Protein AF-A0A6P0TER6-F1 (afdb_monomer_lite)

Foldseek 3Di:
DDWAPADPQKTKDKDKQDDDPQFDDFPDKDKDKDAADPPAPQLADAKIKMKMWMWGRDPPAIATKIWMKIWGADPPNMEMEMEGFHDFDFDPPPPHPDDPPWTKTRGDHPQQVVLLVVLLVVLCVVVHVNGHTYIYTRGIMGTPRRYDNLVSNLRSSLNNVLVVCVSNVNDPVVNSVVSNCSVRVDDRDD

Radius of gyration: 15.74 Å; chains: 1; bounding box: 35×29×46 Å

Sequence (190 aa):
MIQLKLNQTRKGRVWLDETPPATFTGKETHELEFTIKKTANATCSKPHSASIELLILVGSQPMYGFLGATFYPDETQKFIIQVLVGDSEVSNIKEFIATPPEILQVGLSQEYVSIILKRAAETYAEISPALSGKLVFNCAAHGVFSSNPVIFGFLSQTVIHTINLLCKEVASTEITKFIESAINSKPLTN

Secondary structure (DSSP, 8-state):
-EE----TTEEEEEEESSPPTTB---SEEEEEEEEPPTT------S-EEEEEEEEEEETTEEEEEEEEEEEEE-SSSEEEEEEEE---EEP--TTS-PPTTPPEEES--GGGHHHHHHHHHHHHHHT-S---EEEEEEEEEEETTT--HHHHHHHHHHHHHHHHHHHTT--HHHHHHHHHHHHHHS----

Structure (mmCIF, N/CA/C/O backbone):
data_AF-A0A6P0TER6-F1
#
_entry.id   AF-A0A6P0TER6-F1
#
loop_
_atom_site.group_PDB
_atom_site.id
_atom_site.type_symbol
_atom_site.label_atom_id
_atom_site.label_alt_id
_atom_site.label_comp_id
_atom_site.label_asym_id
_atom_site.label_entity_id
_atom_site.label_seq_id
_atom_site.pdbx_PDB_ins_code
_atom_site.Cartn_x
_atom_site.Cartn_y
_atom_site.Cartn_z
_atom_site.occupancy
_atom_site.B_iso_or_equiv
_atom_site.auth_seq_id
_atom_site.auth_comp_id
_atom_site.auth_asym_id
_atom_site.auth_atom_id
_atom_site.pdbx_PDB_model_num
ATOM 1 N N . MET A 1 1 ? -8.026 -11.775 -5.856 1.00 89.50 1 MET A N 1
ATOM 2 C CA . MET A 1 1 ? -7.283 -10.810 -6.695 1.00 89.50 1 MET A CA 1
ATOM 3 C C . MET A 1 1 ? -8.226 -10.251 -7.740 1.00 89.50 1 MET A C 1
ATOM 5 O O . MET A 1 1 ? -8.916 -11.024 -8.399 1.00 89.50 1 MET A O 1
ATOM 9 N N . ILE A 1 2 ? -8.266 -8.928 -7.889 1.00 92.69 2 ILE A N 1
ATOM 10 C CA . ILE A 1 2 ? -9.145 -8.222 -8.827 1.00 92.69 2 ILE A CA 1
ATOM 11 C C . ILE A 1 2 ? -8.278 -7.503 -9.863 1.00 92.69 2 ILE A C 1
ATOM 13 O O . ILE A 1 2 ? -7.374 -6.748 -9.507 1.00 92.69 2 ILE A O 1
ATOM 17 N N . GLN A 1 3 ? -8.561 -7.719 -11.148 1.00 93.12 3 GLN A N 1
ATOM 18 C CA . GLN A 1 3 ? -7.958 -6.944 -12.235 1.00 93.12 3 GLN A CA 1
ATOM 19 C C . GLN A 1 3 ? -8.713 -5.627 -12.420 1.00 93.12 3 GLN A C 1
ATOM 21 O O . GLN A 1 3 ? -9.939 -5.624 -12.530 1.00 93.12 3 GLN A O 1
ATOM 26 N N . LEU A 1 4 ? -7.976 -4.519 -12.476 1.00 92.88 4 LEU A N 1
ATOM 27 C CA . LEU A 1 4 ? -8.544 -3.181 -12.620 1.00 92.88 4 LEU A CA 1
ATOM 28 C C . LEU A 1 4 ? -8.852 -2.868 -14.090 1.00 92.88 4 LEU A C 1
ATOM 30 O O . LEU A 1 4 ? -8.033 -3.122 -14.978 1.00 92.88 4 LEU A O 1
ATOM 34 N N . LYS A 1 5 ? -10.009 -2.256 -14.350 1.00 90.94 5 LYS A N 1
ATOM 35 C CA . LYS A 1 5 ? -10.405 -1.748 -15.670 1.00 90.94 5 LYS A CA 1
ATOM 36 C C . LYS A 1 5 ? -9.819 -0.354 -15.882 1.00 90.94 5 LYS A C 1
ATOM 38 O O . LYS A 1 5 ? -10.455 0.667 -15.628 1.00 90.94 5 LYS A O 1
ATOM 43 N N . LEU A 1 6 ? -8.570 -0.318 -16.330 1.00 89.25 6 LEU A N 1
ATOM 44 C CA . LEU A 1 6 ? -7.831 0.917 -16.595 1.00 89.25 6 LEU A CA 1
ATOM 45 C C . LEU A 1 6 ? -7.807 1.252 -18.095 1.00 89.25 6 LEU A C 1
ATOM 47 O O . LEU A 1 6 ? -8.281 0.485 -18.934 1.00 89.25 6 LEU A O 1
ATOM 51 N N . ASN A 1 7 ? -7.264 2.422 -18.439 1.00 85.69 7 ASN A N 1
ATOM 52 C CA . ASN A 1 7 ? -7.026 2.790 -19.836 1.00 85.69 7 ASN A CA 1
ATOM 53 C C . ASN A 1 7 ? -5.922 1.928 -20.492 1.00 85.69 7 ASN A C 1
ATOM 55 O O . ASN A 1 7 ? -5.214 1.175 -19.830 1.00 85.69 7 ASN A O 1
ATOM 59 N N . GLN A 1 8 ? -5.755 2.046 -21.812 1.00 83.19 8 GLN A N 1
ATOM 60 C CA . GLN A 1 8 ? -4.866 1.170 -22.595 1.00 83.19 8 GLN A CA 1
ATOM 61 C C . GLN A 1 8 ? -3.385 1.226 -22.187 1.00 83.19 8 GLN A C 1
ATOM 63 O O . GLN A 1 8 ? -2.641 0.284 -22.450 1.00 83.19 8 GLN A O 1
ATOM 68 N N . THR A 1 9 ? -2.949 2.313 -21.551 1.00 87.38 9 THR A N 1
ATOM 69 C CA . THR A 1 9 ? -1.558 2.500 -21.127 1.00 87.38 9 THR A CA 1
ATOM 70 C C . THR A 1 9 ? -1.317 2.051 -19.694 1.00 87.38 9 THR A C 1
ATOM 72 O O . THR A 1 9 ? -0.205 2.195 -19.196 1.00 87.38 9 THR A O 1
ATOM 75 N N . ARG A 1 10 ? -2.323 1.520 -18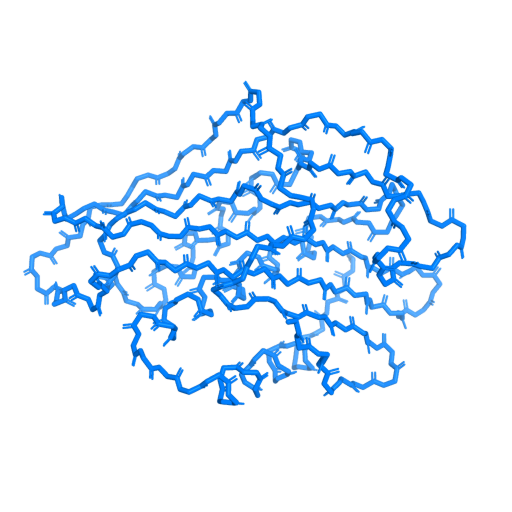.993 1.00 91.00 10 ARG A N 1
ATOM 76 C CA . ARG A 1 10 ? -2.208 1.174 -17.578 1.00 91.00 10 ARG A CA 1
ATOM 77 C C . ARG A 1 10 ? -2.756 -0.217 -17.317 1.00 91.00 10 ARG A C 1
ATOM 79 O O . ARG A 1 10 ? -3.776 -0.625 -17.860 1.00 91.00 10 ARG A O 1
ATOM 86 N N . LYS A 1 11 ? -2.079 -0.950 -16.445 1.00 92.94 11 LYS A N 1
ATOM 87 C CA . LYS A 1 11 ? -2.528 -2.244 -15.936 1.00 92.94 11 LYS A CA 1
ATOM 88 C C . LYS A 1 11 ? -2.384 -2.227 -14.431 1.00 92.94 11 LYS A C 1
ATOM 90 O O . LYS A 1 11 ? -1.393 -1.718 -13.919 1.00 92.94 11 LYS A O 1
ATOM 95 N N . GLY A 1 12 ? -3.350 -2.797 -13.730 1.00 94.12 12 GLY A N 1
ATOM 96 C CA . GLY A 1 12 ? -3.246 -2.904 -12.290 1.00 94.12 12 GLY A CA 1
ATOM 97 C C . GLY A 1 12 ? -4.072 -4.039 -11.729 1.00 94.12 12 GLY A C 1
ATOM 98 O O . GLY A 1 12 ? -5.029 -4.511 -12.351 1.00 94.12 12 GLY A O 1
ATOM 99 N N . ARG A 1 13 ? -3.656 -4.486 -10.554 1.00 95.00 13 ARG A N 1
ATOM 100 C CA . ARG A 1 13 ? -4.320 -5.523 -9.773 1.00 95.00 13 ARG A CA 1
ATOM 101 C C . ARG A 1 13 ? -4.414 -5.069 -8.334 1.00 95.00 13 ARG A C 1
ATOM 103 O O . ARG A 1 13 ? -3.565 -4.320 -7.857 1.00 95.00 13 ARG A O 1
ATOM 110 N N . VAL A 1 14 ? -5.451 -5.537 -7.661 1.00 95.38 14 VAL A N 1
ATOM 111 C CA . VAL A 1 14 ? -5.658 -5.284 -6.241 1.00 95.38 14 VAL A CA 1
ATOM 112 C C . VAL A 1 14 ? -5.998 -6.581 -5.518 1.00 95.38 14 VAL A C 1
ATOM 114 O O . VAL A 1 14 ? -6.703 -7.449 -6.044 1.00 95.38 14 VAL A O 1
ATOM 117 N N . TRP A 1 15 ? -5.496 -6.696 -4.296 1.00 96.25 15 TRP A N 1
ATOM 118 C CA . TRP A 1 15 ? -5.861 -7.725 -3.331 1.00 96.25 15 TRP A CA 1
ATOM 119 C C . TRP A 1 15 ? -6.454 -7.012 -2.117 1.00 96.25 15 TRP A C 1
ATOM 121 O O . TRP A 1 15 ? -5.819 -6.104 -1.582 1.00 96.25 15 TRP A O 1
ATOM 131 N N . LEU A 1 16 ? -7.676 -7.382 -1.734 1.00 96.31 16 LEU A N 1
ATOM 132 C CA . LEU A 1 16 ? -8.421 -6.808 -0.610 1.00 96.31 16 LEU A CA 1
ATOM 133 C C . LEU A 1 16 ? -8.685 -7.931 0.391 1.00 96.31 16 LEU A C 1
ATOM 135 O O . LEU A 1 16 ? -9.345 -8.898 0.028 1.00 96.31 16 LEU A O 1
ATOM 139 N N . ASP A 1 17 ? -8.161 -7.816 1.608 1.00 95.25 17 ASP A N 1
ATOM 140 C CA . ASP A 1 17 ? -8.231 -8.855 2.648 1.00 95.25 17 ASP A CA 1
ATOM 141 C C . ASP A 1 17 ? -7.776 -10.249 2.174 1.00 95.25 17 ASP A C 1
ATOM 143 O O . ASP A 1 17 ? -8.236 -11.285 2.649 1.00 95.25 17 ASP A O 1
ATOM 147 N N . GLU A 1 18 ? -6.833 -10.269 1.235 1.00 90.94 18 GLU A N 1
ATOM 148 C CA . GLU A 1 18 ? -6.223 -11.467 0.671 1.00 90.94 18 GLU A CA 1
ATOM 149 C C . GLU A 1 18 ? -4.706 -11.393 0.837 1.00 90.94 18 GLU A C 1
ATOM 151 O O . GLU A 1 18 ? -4.123 -10.308 0.812 1.00 90.94 18 GLU A O 1
ATOM 156 N N . THR A 1 19 ? -4.046 -12.549 0.943 1.00 81.56 19 THR A N 1
ATOM 157 C CA . THR A 1 19 ? -2.583 -12.608 0.988 1.00 81.56 19 THR A CA 1
ATOM 158 C C . THR A 1 19 ? -1.999 -12.202 -0.368 1.00 81.56 19 THR A C 1
ATOM 160 O O . THR A 1 19 ? -2.247 -12.884 -1.366 1.00 81.56 19 THR A O 1
ATOM 163 N N . PRO A 1 20 ? -1.222 -11.110 -0.429 1.00 79.44 20 PRO A N 1
ATOM 164 C CA . PRO A 1 20 ? -0.607 -10.688 -1.673 1.00 79.44 20 PRO A CA 1
ATOM 165 C C . PRO A 1 20 ? 0.609 -11.549 -2.042 1.00 79.44 20 PRO A C 1
ATOM 167 O O . PRO A 1 20 ? 1.269 -12.089 -1.147 1.00 79.44 20 PRO A O 1
ATOM 170 N N . PRO A 1 21 ? 0.980 -11.630 -3.336 1.00 75.12 21 PRO A N 1
ATOM 171 C CA . PRO A 1 21 ? 2.321 -12.084 -3.695 1.00 75.12 21 PRO A CA 1
ATOM 172 C C . PRO A 1 21 ? 3.351 -11.137 -3.054 1.00 75.12 21 PRO A C 1
ATOM 174 O O . PRO A 1 21 ? 3.051 -9.972 -2.838 1.00 75.12 21 PRO A O 1
ATOM 177 N N . ALA A 1 22 ? 4.559 -11.604 -2.728 1.00 83.88 22 ALA A N 1
ATOM 178 C CA . ALA A 1 22 ? 5.658 -10.754 -2.233 1.00 83.88 22 ALA A CA 1
ATOM 179 C C . ALA A 1 22 ? 5.454 -10.038 -0.881 1.00 83.88 22 ALA A C 1
ATOM 181 O O . ALA A 1 22 ? 5.854 -8.886 -0.683 1.00 83.88 22 ALA A O 1
ATOM 182 N N . THR A 1 23 ? 4.889 -10.744 0.096 1.00 85.00 23 THR A N 1
ATOM 183 C CA . THR A 1 23 ? 5.143 -10.436 1.510 1.00 85.00 23 THR A CA 1
ATOM 184 C C . THR A 1 23 ? 6.603 -10.719 1.853 1.00 85.00 23 THR A C 1
ATOM 186 O O . THR A 1 23 ? 7.141 -11.742 1.426 1.00 85.00 23 THR A O 1
ATOM 189 N N . PHE A 1 24 ? 7.229 -9.866 2.657 1.00 85.31 24 PHE A N 1
ATOM 190 C CA . PHE A 1 24 ? 8.620 -10.044 3.072 1.00 85.31 24 PHE A CA 1
ATOM 191 C C . PHE A 1 24 ? 8.795 -9.763 4.565 1.00 85.31 24 PHE A C 1
ATOM 193 O O . PHE A 1 24 ? 7.992 -9.067 5.189 1.00 85.31 24 PHE A O 1
ATOM 200 N N . THR A 1 25 ? 9.874 -10.293 5.135 1.00 85.00 25 THR A N 1
ATOM 201 C CA . THR A 1 25 ? 10.293 -9.958 6.498 1.00 85.00 25 THR A CA 1
ATOM 202 C C . THR A 1 25 ? 11.204 -8.738 6.442 1.00 85.00 25 THR A C 1
ATOM 204 O O . THR A 1 25 ? 12.233 -8.758 5.768 1.00 85.00 25 THR A O 1
ATOM 207 N N . GLY A 1 26 ? 10.824 -7.667 7.138 1.00 82.56 26 GLY A N 1
ATOM 208 C CA . GLY A 1 26 ? 11.655 -6.472 7.248 1.00 82.56 26 GLY A CA 1
ATOM 209 C C . GLY A 1 26 ? 12.939 -6.751 8.028 1.00 82.56 26 GLY A C 1
ATOM 210 O O . GLY A 1 26 ? 12.903 -7.382 9.083 1.00 82.56 26 GLY A O 1
ATOM 211 N N . LYS A 1 27 ? 14.067 -6.256 7.523 1.00 87.75 27 LYS A N 1
ATOM 212 C CA . LYS A 1 27 ? 15.331 -6.161 8.267 1.00 87.75 27 LYS A CA 1
ATOM 213 C C . LYS A 1 27 ? 15.437 -4.861 9.046 1.00 87.75 27 LYS A C 1
ATOM 215 O O . LYS A 1 27 ? 16.049 -4.819 10.108 1.00 87.75 27 LYS A O 1
ATOM 220 N N . GLU A 1 28 ? 14.839 -3.813 8.499 1.00 90.06 28 GLU A N 1
ATOM 221 C CA . GLU A 1 28 ? 14.770 -2.492 9.097 1.00 90.06 28 GLU A CA 1
ATOM 222 C C . GLU A 1 28 ? 13.316 -2.020 9.100 1.00 90.06 28 GLU A C 1
ATOM 224 O O . GLU A 1 28 ? 12.471 -2.491 8.331 1.00 90.06 28 GLU A O 1
ATOM 229 N N . THR A 1 29 ? 12.996 -1.145 10.043 1.00 92.81 29 THR A N 1
ATOM 230 C CA . THR A 1 29 ? 11.642 -0.676 10.304 1.00 92.81 29 THR A CA 1
ATOM 231 C C . THR A 1 29 ? 11.684 0.817 10.566 1.00 92.81 29 THR A C 1
ATOM 233 O O . THR A 1 29 ? 12.403 1.271 11.453 1.00 92.81 29 THR A O 1
ATOM 236 N N . HIS A 1 30 ? 10.889 1.565 9.805 1.00 94.75 30 HIS A N 1
ATOM 237 C CA . HIS A 1 30 ? 10.716 3.005 9.975 1.00 94.75 30 HIS A CA 1
ATOM 238 C C . HIS A 1 30 ? 9.291 3.305 10.408 1.00 94.75 30 HIS A C 1
ATOM 240 O O . HIS A 1 30 ? 8.349 2.755 9.837 1.00 94.75 30 HIS A O 1
ATOM 246 N N . GLU A 1 31 ? 9.125 4.182 11.396 1.00 93.88 31 GLU A N 1
ATOM 247 C CA . GLU A 1 31 ? 7.821 4.447 12.004 1.00 93.88 31 GLU A CA 1
ATOM 248 C C . GLU A 1 31 ? 7.514 5.939 12.130 1.00 93.88 31 GLU A C 1
ATOM 250 O O . GLU A 1 31 ? 8.393 6.759 12.398 1.00 93.88 31 GLU A O 1
ATOM 255 N N . LEU A 1 32 ? 6.234 6.275 11.971 1.00 91.62 32 LEU A N 1
ATOM 256 C CA . LEU A 1 32 ? 5.650 7.553 12.366 1.00 91.62 32 LEU A CA 1
ATOM 257 C C . LEU A 1 32 ? 4.437 7.295 13.257 1.00 91.62 32 LEU A C 1
ATOM 259 O O . LEU A 1 32 ? 3.558 6.514 12.897 1.00 91.62 32 LEU A O 1
ATOM 263 N N . GLU A 1 33 ? 4.373 7.983 14.393 1.00 90.75 33 GLU A N 1
ATOM 264 C CA . GLU A 1 33 ? 3.259 7.898 15.339 1.00 90.75 33 GLU A CA 1
ATOM 265 C C . GLU A 1 33 ? 2.447 9.200 15.336 1.00 90.75 33 GLU A C 1
ATOM 267 O O . GLU A 1 33 ? 2.997 10.302 15.370 1.00 90.75 33 GLU A O 1
ATOM 272 N N . PHE A 1 34 ? 1.122 9.063 15.352 1.00 85.88 34 PHE A N 1
ATOM 273 C CA . PHE A 1 34 ? 0.166 10.156 15.472 1.00 85.88 34 PHE A CA 1
ATOM 274 C C . PHE A 1 34 ? -0.746 9.914 16.673 1.00 85.88 34 PHE A C 1
ATOM 276 O O . PHE A 1 34 ? -1.308 8.831 16.831 1.00 85.88 34 PHE A O 1
ATOM 283 N N . THR A 1 35 ? -0.952 10.939 17.500 1.00 84.75 35 THR A N 1
ATOM 284 C CA . THR A 1 35 ? -1.935 10.895 18.591 1.00 84.75 35 THR A CA 1
ATOM 285 C C . THR A 1 35 ? -3.305 11.347 18.093 1.00 84.75 35 THR A C 1
ATOM 287 O O . THR A 1 35 ? -3.441 12.423 17.505 1.00 84.75 35 THR A O 1
ATOM 290 N N . ILE A 1 36 ? -4.336 10.549 18.361 1.00 80.81 36 ILE A N 1
ATOM 291 C CA . ILE A 1 36 ? -5.715 10.822 17.956 1.00 80.81 36 ILE A CA 1
ATOM 292 C C . ILE A 1 36 ? -6.425 11.575 19.080 1.00 80.81 36 ILE A C 1
ATOM 294 O O . ILE A 1 36 ? -6.359 11.196 20.249 1.00 80.81 36 ILE A O 1
ATOM 298 N N . LYS A 1 37 ? -7.136 12.656 18.745 1.00 68.75 37 LYS A N 1
ATOM 299 C CA . LYS A 1 37 ? -8.010 13.329 19.715 1.00 68.75 37 LYS A CA 1
ATOM 300 C C . LYS A 1 37 ? -9.277 12.490 19.906 1.00 68.75 37 LYS A C 1
ATOM 302 O O . LYS A 1 37 ? -9.905 12.103 18.927 1.00 68.75 37 LYS A O 1
ATOM 307 N N . LYS A 1 38 ? -9.652 12.269 21.171 1.00 55.75 38 LYS A N 1
ATOM 308 C CA . LYS A 1 38 ? -10.707 11.389 21.736 1.00 55.75 38 LYS A CA 1
ATOM 309 C C . LYS A 1 38 ? -12.112 11.413 21.086 1.00 55.75 38 LYS A C 1
ATOM 311 O O . LYS A 1 38 ? -13.001 10.714 21.550 1.00 55.75 38 LYS A O 1
ATOM 316 N N . THR A 1 39 ? -12.343 12.230 20.064 1.00 54.00 39 THR A N 1
ATOM 317 C CA . THR A 1 39 ? -13.622 12.401 19.355 1.00 54.00 39 THR A CA 1
ATOM 318 C C . THR A 1 39 ? -13.776 11.514 18.119 1.00 54.00 39 THR A C 1
ATOM 320 O O . THR A 1 39 ? -14.844 11.511 17.514 1.00 54.00 39 THR A O 1
ATOM 323 N N . ALA A 1 40 ? -12.737 10.788 17.706 1.00 55.09 40 ALA A N 1
ATOM 324 C CA . ALA A 1 40 ? -12.839 9.856 16.592 1.00 55.09 40 ALA A CA 1
ATOM 325 C C . ALA A 1 40 ? -13.468 8.541 17.069 1.00 55.09 40 ALA A C 1
ATOM 327 O O . ALA A 1 40 ? -12.844 7.782 17.807 1.00 55.09 40 ALA A O 1
ATOM 328 N N . ASN A 1 41 ? -14.703 8.264 16.649 1.00 56.03 41 ASN A N 1
ATOM 329 C CA . ASN A 1 41 ? -15.249 6.913 16.743 1.00 56.03 41 ASN A CA 1
ATOM 330 C C . ASN A 1 41 ? -14.343 6.007 15.903 1.00 56.03 41 ASN A C 1
ATOM 332 O O . ASN A 1 41 ? -14.319 6.142 14.678 1.00 56.03 41 ASN A O 1
ATOM 336 N N . ALA A 1 42 ? -13.564 5.141 16.556 1.00 60.06 42 ALA A N 1
ATOM 337 C CA . ALA A 1 42 ? -12.738 4.160 15.868 1.00 60.06 42 ALA A CA 1
ATOM 338 C C . ALA A 1 42 ? -13.657 3.315 14.980 1.00 60.06 42 ALA A C 1
ATOM 340 O O . ALA A 1 42 ? -14.566 2.645 15.463 1.00 60.06 42 ALA A O 1
ATOM 341 N N . THR A 1 43 ? -13.467 3.421 13.667 1.00 70.62 43 THR A N 1
ATOM 342 C CA . THR A 1 43 ? -14.383 2.819 12.684 1.00 70.62 43 THR A CA 1
ATOM 343 C C . THR A 1 43 ? -14.042 1.369 12.371 1.00 70.62 43 THR A C 1
ATOM 345 O O . THR A 1 43 ? -14.828 0.692 11.727 1.00 70.62 43 THR A O 1
ATOM 348 N N . CYS A 1 44 ? -12.895 0.877 12.837 1.00 83.44 44 CYS A N 1
ATOM 349 C CA . CYS A 1 44 ? -12.341 -0.395 12.406 1.00 83.44 44 CYS A CA 1
ATOM 350 C C . CYS A 1 44 ? -12.185 -1.360 13.582 1.00 83.44 44 CYS A C 1
ATOM 352 O O . CYS A 1 44 ? -11.454 -1.069 14.525 1.00 83.44 44 CYS A O 1
ATOM 354 N N . SER A 1 45 ? -12.860 -2.508 13.518 1.00 85.44 45 SER A N 1
ATOM 355 C CA . SER A 1 45 ? -12.888 -3.509 14.596 1.00 85.44 45 SER A CA 1
ATOM 356 C C . SER A 1 45 ? -12.021 -4.740 14.324 1.00 85.44 45 SER A C 1
ATOM 358 O O . SER A 1 45 ? -11.739 -5.508 15.242 1.00 85.44 45 SER A O 1
ATOM 360 N N . LYS A 1 46 ? -11.587 -4.943 13.075 1.00 91.19 46 LYS A N 1
ATOM 361 C CA . LYS A 1 46 ? -10.792 -6.102 12.657 1.00 91.19 46 LYS A CA 1
ATOM 362 C C . LYS A 1 46 ? -9.622 -5.704 11.753 1.00 91.19 46 LYS A C 1
ATOM 364 O O . LYS A 1 46 ? -9.674 -4.643 11.128 1.00 91.19 46 LYS A O 1
ATOM 369 N N . PRO A 1 47 ? -8.574 -6.540 11.668 1.00 94.62 47 PRO A N 1
ATOM 370 C CA . PRO A 1 47 ? -7.487 -6.306 10.735 1.00 94.62 47 PRO A CA 1
ATOM 371 C C . PRO A 1 47 ? -7.970 -6.300 9.286 1.00 94.62 47 PRO A C 1
ATOM 373 O O . PRO A 1 47 ? -8.824 -7.104 8.913 1.00 94.62 47 PRO A O 1
ATOM 376 N N . HIS A 1 48 ? -7.372 -5.425 8.485 1.00 95.31 48 HIS A N 1
ATOM 377 C CA . HIS A 1 48 ? -7.609 -5.348 7.048 1.00 95.31 48 HIS A CA 1
ATOM 378 C C . HIS A 1 48 ? -6.294 -5.282 6.292 1.00 95.31 48 HIS A C 1
ATOM 380 O O . HIS A 1 48 ? -5.318 -4.713 6.778 1.00 95.31 48 HIS A O 1
ATOM 386 N N . SER A 1 49 ? -6.263 -5.828 5.085 1.00 96.50 49 SER A N 1
ATOM 387 C CA . SER A 1 49 ? -5.094 -5.736 4.212 1.00 96.50 49 SER A CA 1
ATOM 388 C C . SER A 1 49 ? -5.484 -5.277 2.818 1.00 96.50 49 SER A C 1
ATOM 390 O O . SER A 1 49 ? -6.545 -5.614 2.297 1.00 96.50 49 SER A O 1
ATOM 392 N N . ALA A 1 50 ? -4.615 -4.478 2.212 1.00 97.12 50 ALA A N 1
ATOM 393 C CA . ALA A 1 50 ? -4.765 -4.071 0.828 1.00 97.12 50 ALA A CA 1
ATOM 394 C C . ALA A 1 50 ? -3.397 -4.009 0.163 1.00 97.12 50 ALA A C 1
ATOM 396 O O . ALA A 1 50 ? -2.443 -3.483 0.738 1.00 97.12 50 ALA A O 1
ATOM 397 N N . SER A 1 51 ? -3.308 -4.505 -1.065 1.00 96.94 51 SER A N 1
ATOM 398 C CA . SER A 1 51 ? -2.130 -4.323 -1.910 1.00 96.94 51 SER A CA 1
ATOM 399 C C . SER A 1 51 ? -2.532 -3.979 -3.329 1.00 96.94 51 SER A C 1
ATOM 401 O O . SER A 1 51 ? -3.592 -4.391 -3.807 1.00 96.94 51 SER A O 1
ATOM 403 N N . ILE A 1 52 ? -1.693 -3.185 -3.984 1.00 96.75 52 ILE A N 1
ATOM 404 C CA . ILE A 1 52 ? -1.938 -2.673 -5.324 1.00 96.75 52 ILE A CA 1
ATOM 405 C C . ILE A 1 52 ? -0.673 -2.866 -6.144 1.00 96.75 52 ILE A C 1
ATOM 407 O O . ILE A 1 52 ? 0.408 -2.414 -5.766 1.00 96.75 52 ILE A O 1
ATOM 411 N N . GLU A 1 53 ? -0.838 -3.517 -7.287 1.00 96.12 53 GLU A N 1
ATOM 412 C CA . GLU A 1 53 ? 0.163 -3.615 -8.341 1.00 96.12 53 GLU A CA 1
ATOM 413 C C . GLU A 1 53 ? -0.222 -2.679 -9.473 1.00 96.12 53 GLU A C 1
ATOM 415 O O . GLU A 1 53 ? -1.375 -2.680 -9.915 1.00 96.12 53 GLU A O 1
ATOM 420 N N . LEU A 1 54 ? 0.738 -1.897 -9.957 1.00 95.25 54 LEU A N 1
ATOM 421 C CA . LEU A 1 54 ? 0.511 -0.923 -11.007 1.00 95.25 54 LEU A CA 1
ATOM 422 C C . LEU A 1 54 ? 1.660 -0.927 -12.012 1.00 95.25 54 LEU A C 1
ATOM 424 O O . LEU A 1 54 ? 2.825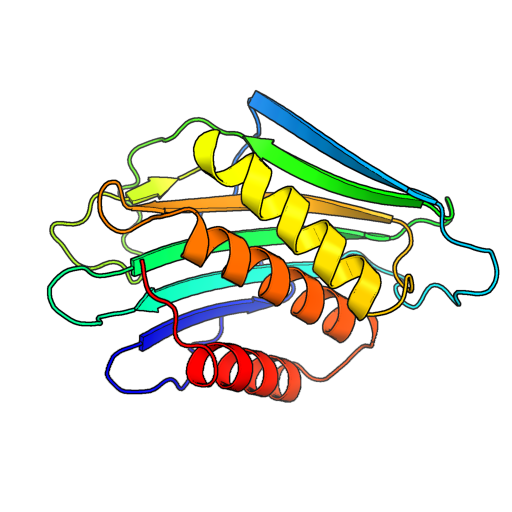 -0.798 -11.648 1.00 95.25 54 LEU A O 1
ATOM 428 N N . LEU A 1 55 ? 1.297 -1.016 -13.289 1.00 93.44 55 LEU A N 1
ATOM 429 C CA . LEU A 1 55 ? 2.171 -0.801 -14.433 1.00 93.44 55 LEU A CA 1
ATOM 430 C C . LEU A 1 55 ? 1.581 0.312 -15.303 1.00 93.44 55 LEU A C 1
ATOM 432 O O . LEU A 1 55 ? 0.423 0.241 -15.719 1.00 93.44 55 LEU A O 1
ATOM 436 N N . ILE A 1 56 ? 2.390 1.319 -15.610 1.00 90.94 56 ILE A N 1
ATOM 437 C CA . ILE A 1 56 ? 2.039 2.459 -16.457 1.00 90.94 56 ILE A CA 1
ATOM 438 C C . ILE A 1 56 ? 3.022 2.508 -17.624 1.00 90.94 56 ILE A C 1
ATOM 440 O O . ILE A 1 56 ? 4.222 2.650 -17.434 1.00 90.94 56 ILE A O 1
ATOM 444 N N . LEU A 1 57 ? 2.502 2.411 -18.839 1.00 87.44 57 LEU A N 1
ATOM 445 C CA . LEU A 1 57 ? 3.234 2.426 -20.100 1.00 87.44 57 LEU A CA 1
ATOM 446 C C . LEU A 1 57 ? 3.072 3.804 -20.752 1.00 87.44 57 LEU A C 1
ATOM 448 O O . LEU A 1 57 ? 2.278 3.975 -21.679 1.00 87.44 57 LEU A O 1
ATOM 452 N N . VAL A 1 58 ? 3.765 4.815 -20.227 1.00 74.81 58 VAL A N 1
ATOM 453 C CA . VAL A 1 58 ? 3.729 6.174 -20.786 1.00 74.81 58 VAL A CA 1
ATOM 454 C C . VAL A 1 58 ? 5.082 6.491 -21.416 1.00 74.81 58 VAL A C 1
ATOM 456 O O . VAL A 1 58 ? 6.094 6.598 -20.733 1.00 74.81 58 VAL A O 1
ATOM 459 N N . GLY A 1 59 ? 5.096 6.659 -22.739 1.00 74.38 59 GLY A N 1
ATOM 460 C CA . GLY A 1 59 ? 6.312 6.974 -23.488 1.00 74.38 59 GLY A CA 1
ATOM 461 C C . GLY A 1 59 ? 7.317 5.819 -23.508 1.00 74.38 59 GLY A C 1
ATOM 462 O O . GLY A 1 59 ? 6.940 4.659 -23.653 1.00 74.38 59 GLY A O 1
ATOM 463 N N . SER A 1 60 ? 8.606 6.149 -23.403 1.00 72.81 60 SER A N 1
ATOM 464 C CA . SER A 1 60 ? 9.713 5.187 -23.493 1.00 72.81 60 SER A CA 1
ATOM 465 C C . SER A 1 60 ? 10.120 4.563 -22.156 1.00 72.81 60 SER A C 1
ATOM 46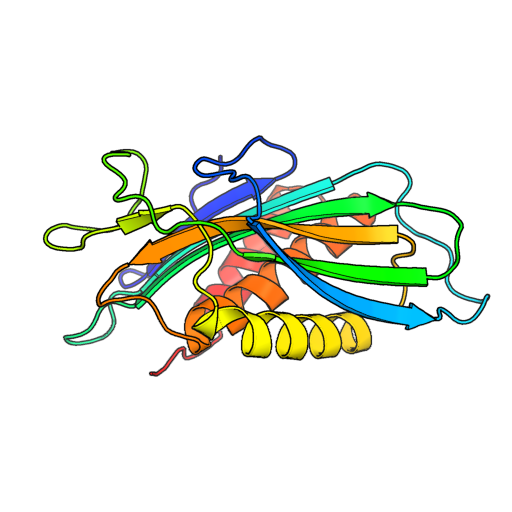7 O O . SER A 1 60 ? 10.972 3.679 -22.148 1.00 72.81 60 SER A O 1
ATOM 469 N N . GLN A 1 61 ? 9.561 5.028 -21.036 1.00 80.19 61 GLN A N 1
ATOM 470 C CA . GLN A 1 61 ? 9.920 4.559 -19.698 1.00 80.19 61 GLN A CA 1
ATOM 471 C C . GLN A 1 61 ? 8.667 4.056 -18.977 1.00 80.19 61 GLN A C 1
ATOM 473 O O . GLN A 1 61 ? 7.823 4.867 -18.590 1.00 80.19 61 GLN A O 1
ATOM 478 N N . PRO A 1 62 ? 8.502 2.733 -18.812 1.00 87.94 62 PRO A N 1
ATOM 479 C CA . PRO A 1 62 ? 7.417 2.214 -17.999 1.00 87.94 62 PRO A CA 1
ATOM 480 C C . PRO A 1 62 ? 7.627 2.613 -16.534 1.00 87.94 62 PRO A C 1
ATOM 482 O O . PRO A 1 62 ? 8.761 2.658 -16.063 1.00 87.94 62 PRO A O 1
ATOM 485 N N . MET A 1 63 ? 6.535 2.852 -15.809 1.00 91.94 63 MET A N 1
ATOM 486 C CA . MET A 1 63 ? 6.556 2.924 -14.351 1.00 91.94 63 MET A CA 1
ATOM 487 C C . MET A 1 63 ? 5.906 1.683 -13.764 1.00 91.94 63 MET A C 1
ATOM 489 O O . MET A 1 63 ? 4.773 1.355 -14.122 1.00 91.94 63 MET A O 1
ATOM 493 N N . TYR A 1 64 ? 6.594 1.029 -12.840 1.00 93.81 64 TYR A N 1
ATOM 494 C CA . TYR A 1 64 ? 6.082 -0.134 -12.131 1.00 93.81 64 TYR A CA 1
ATOM 495 C C . TYR A 1 64 ? 6.196 0.063 -10.626 1.00 93.81 64 TYR A C 1
ATOM 497 O O . TYR A 1 64 ? 7.167 0.632 -10.130 1.00 93.81 64 TYR A O 1
ATOM 505 N N . GLY A 1 65 ? 5.216 -0.438 -9.891 1.00 94.81 65 GLY A N 1
ATOM 506 C CA . GLY A 1 65 ? 5.309 -0.546 -8.450 1.00 94.81 65 GLY A CA 1
ATOM 507 C C . GLY A 1 65 ? 4.264 -1.501 -7.914 1.00 94.81 65 GLY A C 1
ATOM 508 O O . GLY A 1 65 ? 3.138 -1.574 -8.414 1.00 94.81 65 GLY A O 1
ATOM 509 N N . PHE A 1 66 ? 4.643 -2.208 -6.864 1.00 95.81 66 PHE A N 1
ATOM 510 C CA . PHE A 1 66 ? 3.749 -3.040 -6.096 1.00 95.81 66 PHE A CA 1
ATOM 511 C C . PHE A 1 66 ? 3.948 -2.736 -4.620 1.00 95.81 66 PHE A C 1
ATOM 513 O O . PHE A 1 66 ? 5.073 -2.778 -4.124 1.00 95.81 66 PHE A O 1
ATOM 520 N N . LEU A 1 67 ? 2.865 -2.387 -3.931 1.00 97.50 67 LEU A N 1
ATOM 521 C CA . LEU A 1 67 ? 2.900 -2.030 -2.519 1.00 97.50 67 LEU A CA 1
ATOM 522 C C . LEU A 1 67 ? 1.616 -2.488 -1.838 1.00 97.50 67 LEU A C 1
ATOM 524 O O . LEU A 1 67 ? 0.516 -2.302 -2.361 1.00 97.50 67 LEU A O 1
ATOM 528 N N . GLY A 1 68 ? 1.758 -3.034 -0.639 1.00 97.19 68 GLY A N 1
ATOM 529 C CA . GLY A 1 68 ? 0.653 -3.408 0.216 1.00 97.19 68 GLY A CA 1
ATOM 530 C C . GLY A 1 68 ? 0.933 -3.142 1.681 1.00 97.19 68 GLY A C 1
ATOM 531 O O . GLY A 1 68 ? 2.082 -3.023 2.113 1.00 97.19 68 GLY A O 1
ATOM 532 N N . ALA A 1 69 ? -0.152 -3.045 2.437 1.00 96.75 69 ALA A N 1
ATOM 533 C CA . ALA A 1 69 ? -0.109 -2.872 3.871 1.00 96.75 69 ALA A CA 1
ATOM 534 C C . ALA A 1 69 ? -1.175 -3.709 4.571 1.00 96.75 69 ALA A C 1
ATOM 536 O O . ALA A 1 69 ? -2.229 -4.017 4.010 1.00 96.75 69 ALA A O 1
ATOM 537 N N . THR A 1 70 ? -0.892 -4.025 5.831 1.00 96.31 70 THR A N 1
ATOM 538 C CA . THR A 1 70 ? -1.846 -4.622 6.763 1.00 96.31 70 THR A CA 1
ATOM 539 C C . THR A 1 70 ? -2.097 -3.654 7.907 1.00 96.31 70 THR A C 1
ATOM 541 O O . THR A 1 70 ? -1.159 -3.172 8.540 1.00 96.31 70 THR A O 1
ATOM 544 N N . PHE A 1 71 ? -3.361 -3.362 8.168 1.00 95.44 71 PHE A N 1
ATOM 545 C CA . PHE A 1 71 ? -3.805 -2.565 9.293 1.00 95.44 71 PHE A CA 1
ATOM 546 C C . PHE A 1 71 ? -4.290 -3.462 10.426 1.00 95.44 71 PHE A C 1
ATOM 548 O O . PHE A 1 71 ? -5.082 -4.376 10.207 1.00 95.44 71 PHE A O 1
A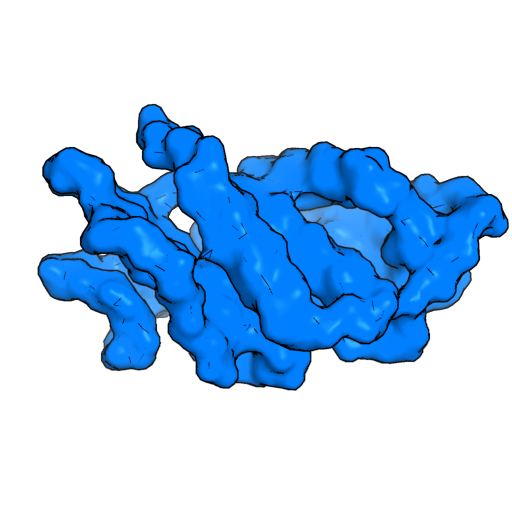TOM 555 N N . TYR A 1 72 ? -3.830 -3.163 11.634 1.00 95.00 72 TYR A N 1
ATOM 556 C CA . TYR A 1 72 ? -4.203 -3.825 12.874 1.00 95.00 72 TYR A CA 1
ATOM 557 C C . TYR A 1 72 ? -4.864 -2.784 13.779 1.00 95.00 72 TYR A C 1
ATOM 559 O O . TYR A 1 72 ? -4.144 -1.936 14.317 1.00 95.00 72 TYR A O 1
ATOM 567 N N . PRO A 1 73 ? -6.200 -2.791 13.921 1.00 92.50 73 PRO A N 1
ATOM 568 C CA . PRO A 1 73 ? -6.875 -1.843 14.792 1.00 92.50 73 PRO A CA 1
ATOM 569 C C . PRO A 1 73 ? -6.516 -2.090 16.256 1.00 92.50 73 PRO A C 1
ATOM 571 O O . PRO A 1 73 ? -6.311 -3.231 16.674 1.00 92.50 73 PRO A O 1
ATOM 574 N N . ASP A 1 74 ? -6.481 -1.015 17.035 1.00 88.75 74 ASP A N 1
ATOM 575 C CA . ASP A 1 74 ? -6.349 -1.074 18.487 1.00 88.75 74 ASP A CA 1
ATOM 576 C C . ASP A 1 74 ? -7.103 0.076 19.174 1.00 88.75 74 ASP A C 1
ATOM 578 O O . ASP A 1 74 ? -7.588 1.010 18.533 1.00 88.75 74 ASP A O 1
ATOM 582 N N . GLU A 1 75 ? -7.181 0.017 20.503 1.00 83.38 75 GLU A N 1
ATOM 583 C CA . GLU A 1 75 ? -7.851 1.024 21.336 1.00 83.38 75 GLU A CA 1
ATOM 584 C C . GLU A 1 75 ? -6.877 2.063 21.923 1.00 83.38 75 GLU A C 1
ATOM 586 O O . GLU A 1 75 ? -7.223 2.812 22.838 1.00 83.38 75 GLU A O 1
ATOM 591 N N . THR A 1 76 ? -5.639 2.133 21.420 1.00 83.56 76 THR A N 1
ATOM 592 C CA . THR A 1 76 ? -4.573 2.947 22.030 1.00 83.56 76 THR A CA 1
ATOM 593 C C . THR A 1 76 ? -4.703 4.444 21.749 1.00 83.56 76 THR A C 1
ATOM 595 O O . THR A 1 76 ? -3.969 5.238 22.339 1.00 83.56 76 THR A O 1
ATOM 598 N N . GLN A 1 77 ? -5.632 4.847 20.870 1.00 85.56 77 GLN A N 1
ATOM 599 C CA . GLN A 1 77 ? -5.786 6.222 20.367 1.00 85.56 77 GLN A CA 1
ATOM 600 C C . GLN A 1 77 ? -4.519 6.740 19.678 1.00 85.56 77 GLN A C 1
ATOM 602 O O . GLN A 1 77 ? -4.272 7.948 19.603 1.00 85.56 77 GLN A O 1
ATOM 607 N N . LYS A 1 78 ? -3.712 5.816 19.165 1.00 88.88 78 LYS A N 1
ATOM 608 C CA . LYS A 1 78 ? -2.543 6.105 18.355 1.00 88.88 78 LYS A CA 1
ATOM 609 C C . LYS A 1 78 ? -2.764 5.535 16.973 1.00 88.88 78 LYS A C 1
ATOM 611 O O . LYS A 1 78 ? -3.366 4.478 16.814 1.00 88.88 78 LYS A O 1
ATOM 616 N N . PHE A 1 79 ? -2.257 6.240 15.979 1.00 90.62 79 PHE A N 1
ATOM 617 C CA . PHE A 1 79 ? -2.082 5.686 14.652 1.00 90.62 79 PHE A CA 1
ATOM 618 C C . PHE A 1 79 ? -0.593 5.590 14.370 1.00 90.62 79 PHE A C 1
ATOM 620 O O . PHE A 1 79 ? 0.108 6.601 14.411 1.00 90.62 79 PHE A O 1
ATOM 627 N N . ILE A 1 80 ? -0.110 4.379 14.121 1.00 94.12 80 ILE A N 1
ATOM 628 C CA . ILE A 1 80 ? 1.296 4.118 13.824 1.00 94.12 80 ILE A CA 1
ATOM 629 C C . ILE A 1 80 ? 1.396 3.684 12.369 1.00 94.12 80 ILE A C 1
ATOM 631 O O . ILE A 1 80 ? 0.784 2.696 11.968 1.00 94.12 80 ILE A O 1
ATOM 635 N N . ILE A 1 81 ? 2.183 4.408 11.583 1.00 95.50 81 ILE A N 1
ATOM 636 C CA . ILE A 1 81 ? 2.551 4.021 10.224 1.00 95.50 81 ILE A CA 1
ATOM 637 C C . ILE A 1 81 ? 3.925 3.380 10.304 1.00 95.50 81 ILE A C 1
ATOM 639 O O . ILE A 1 81 ? 4.887 4.047 10.668 1.00 95.50 81 ILE A O 1
ATOM 643 N N . GLN A 1 82 ? 4.009 2.106 9.950 1.00 96.88 82 GLN A N 1
ATOM 644 C CA . GLN A 1 82 ? 5.228 1.317 9.959 1.00 96.88 82 GLN A CA 1
ATOM 645 C C . GLN A 1 82 ? 5.574 0.912 8.526 1.00 96.88 82 GLN A C 1
ATOM 647 O O . GLN A 1 82 ? 4.739 0.370 7.803 1.00 96.88 82 GLN A O 1
ATOM 652 N N . VAL A 1 83 ? 6.808 1.169 8.106 1.00 97.00 83 VAL A N 1
ATOM 653 C CA . VAL A 1 83 ? 7.333 0.784 6.795 1.00 97.00 83 VAL A CA 1
ATOM 654 C C . VAL A 1 83 ? 8.481 -0.186 7.004 1.00 97.00 83 VAL A C 1
ATOM 656 O O . VAL A 1 83 ? 9.499 0.169 7.601 1.00 97.00 83 VAL A O 1
ATOM 659 N N . LEU A 1 84 ? 8.303 -1.418 6.528 1.00 95.31 84 LEU A N 1
ATOM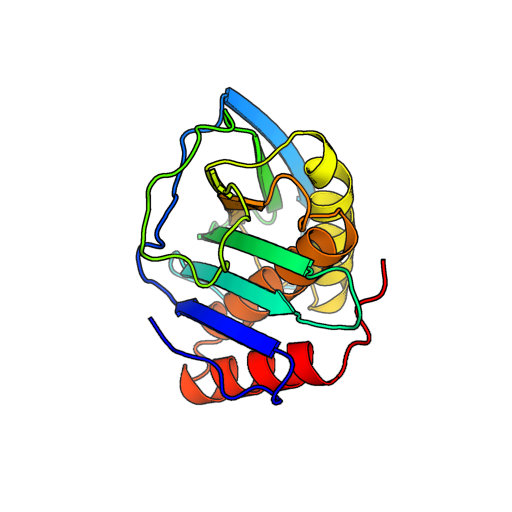 660 C CA . LEU A 1 84 ? 9.346 -2.432 6.569 1.00 95.31 84 LEU A CA 1
ATOM 661 C C . LEU A 1 84 ? 10.261 -2.281 5.357 1.00 95.31 84 LEU A C 1
ATOM 663 O O . LEU A 1 84 ? 9.792 -2.098 4.236 1.00 95.31 84 LEU A O 1
ATOM 667 N N . VAL A 1 85 ? 11.562 -2.410 5.584 1.00 93.31 85 VAL A N 1
ATOM 668 C CA . VAL A 1 85 ? 12.592 -2.421 4.541 1.00 93.31 85 VAL A CA 1
ATOM 669 C C . VAL A 1 85 ? 13.190 -3.813 4.514 1.00 93.31 85 VAL A C 1
ATOM 671 O O . VAL A 1 85 ? 13.587 -4.350 5.550 1.00 93.31 85 VAL A O 1
ATOM 674 N N . GLY A 1 86 ? 13.185 -4.429 3.340 1.00 86.88 86 GLY A N 1
ATOM 675 C CA . GLY A 1 86 ? 13.588 -5.817 3.142 1.00 86.88 86 GLY A CA 1
ATOM 676 C C . GLY A 1 86 ? 14.657 -5.929 2.071 1.00 86.88 86 GLY A C 1
ATOM 677 O O . GLY A 1 86 ? 14.827 -5.021 1.256 1.00 86.88 86 GLY A O 1
ATOM 678 N N . ASP A 1 87 ? 15.364 -7.058 2.067 1.00 76.50 87 ASP A N 1
ATOM 679 C CA . ASP A 1 87 ? 16.286 -7.363 0.979 1.00 76.50 87 ASP A CA 1
ATOM 680 C C . ASP A 1 87 ? 15.549 -7.393 -0.347 1.00 76.50 87 ASP A C 1
ATOM 682 O O . ASP A 1 87 ? 14.450 -7.930 -0.447 1.00 76.50 87 ASP A O 1
ATOM 686 N N . SER A 1 88 ? 16.204 -6.845 -1.361 1.00 74.31 88 SER A N 1
ATOM 687 C CA . SER A 1 88 ? 15.762 -6.905 -2.742 1.00 74.31 88 SER A CA 1
ATOM 688 C C . SER A 1 88 ? 16.204 -8.225 -3.370 1.00 74.31 88 SER A C 1
ATOM 690 O O . SER A 1 88 ? 17.228 -8.293 -4.051 1.00 74.31 88 SER A O 1
ATOM 692 N N . GLU A 1 89 ? 15.453 -9.293 -3.115 1.00 74.69 89 GLU A N 1
ATOM 693 C CA . GLU A 1 89 ? 15.697 -10.576 -3.772 1.00 74.69 89 GLU A CA 1
ATOM 694 C C . GLU A 1 89 ? 15.126 -10.545 -5.191 1.00 74.69 89 GLU A C 1
ATOM 696 O O . GLU A 1 89 ? 13.964 -10.180 -5.404 1.00 74.69 89 GLU A O 1
ATOM 701 N N . VAL A 1 90 ? 15.952 -10.916 -6.179 1.00 69.94 90 VAL A N 1
ATOM 702 C CA . VAL A 1 90 ? 15.501 -11.027 -7.570 1.00 69.94 90 VAL A CA 1
ATOM 703 C C . VAL A 1 90 ? 14.381 -12.050 -7.628 1.00 69.94 90 VAL A C 1
ATOM 705 O O . VAL A 1 90 ? 14.547 -13.224 -7.296 1.00 69.94 90 VAL A O 1
ATOM 708 N N . SER A 1 91 ? 13.227 -11.584 -8.071 1.00 66.44 91 SER A N 1
ATOM 709 C CA . SER A 1 91 ? 12.021 -12.373 -8.094 1.00 66.44 91 SER A CA 1
ATOM 710 C C . SER A 1 91 ? 11.847 -13.036 -9.446 1.00 66.44 91 SER A C 1
ATOM 712 O O . SER A 1 91 ? 11.693 -12.372 -10.467 1.00 66.44 91 SER A O 1
ATOM 714 N N . ASN A 1 92 ? 11.801 -14.367 -9.444 1.00 60.19 92 ASN A N 1
ATOM 715 C CA . ASN A 1 92 ? 11.344 -15.154 -10.591 1.00 60.19 92 ASN A CA 1
ATOM 716 C C . ASN A 1 92 ? 9.815 -15.345 -10.584 1.00 60.19 92 ASN A C 1
ATOM 718 O O . ASN A 1 92 ? 9.296 -16.233 -11.267 1.00 60.19 92 ASN A O 1
ATOM 722 N N . ILE A 1 93 ? 9.080 -14.560 -9.785 1.00 64.00 93 ILE A N 1
ATOM 723 C CA . ILE A 1 93 ? 7.628 -14.677 -9.666 1.00 64.00 93 ILE A CA 1
ATOM 724 C C . ILE A 1 93 ? 6.995 -14.227 -10.987 1.00 64.00 93 ILE A C 1
ATOM 726 O O . ILE A 1 93 ? 6.870 -13.040 -11.278 1.00 64.00 93 ILE A O 1
ATOM 730 N N . LYS A 1 94 ? 6.544 -15.205 -11.781 1.00 61.47 94 LYS A N 1
ATOM 731 C CA . LYS A 1 94 ? 5.799 -14.998 -13.038 1.00 61.47 94 LYS A CA 1
ATOM 732 C C . LYS A 1 94 ? 4.433 -14.330 -12.843 1.00 61.47 94 LYS A C 1
ATOM 734 O O . LYS A 1 94 ? 3.733 -14.076 -13.818 1.00 61.47 94 LYS A O 1
ATOM 739 N N . GLU A 1 95 ? 4.023 -14.111 -11.600 1.00 73.19 95 GLU A N 1
ATOM 740 C CA . GLU A 1 95 ? 2.703 -13.587 -11.270 1.00 73.19 95 GLU A CA 1
ATOM 741 C C . GLU A 1 95 ? 2.616 -12.069 -11.401 1.00 73.19 95 GLU A C 1
ATOM 743 O O . GLU A 1 95 ? 1.505 -11.563 -11.499 1.00 73.19 95 GLU A O 1
ATOM 748 N N . PHE A 1 96 ? 3.728 -11.338 -11.477 1.00 81.62 96 PHE A N 1
ATOM 749 C CA . PHE A 1 96 ? 3.686 -9.889 -11.672 1.00 81.62 96 PHE A CA 1
ATOM 750 C C . PHE A 1 96 ? 3.318 -9.490 -13.112 1.00 81.62 96 PHE A C 1
ATOM 752 O O . PHE A 1 96 ? 3.572 -10.200 -14.083 1.00 81.62 96 PHE A O 1
ATOM 759 N N . ILE A 1 97 ? 2.686 -8.328 -13.251 1.00 84.44 97 ILE A N 1
ATOM 760 C CA . ILE A 1 97 ? 2.267 -7.686 -14.503 1.00 84.44 97 ILE A CA 1
ATOM 761 C C . ILE A 1 97 ? 3.462 -7.101 -15.266 1.00 84.44 97 ILE A C 1
ATOM 763 O O . ILE A 1 97 ? 3.331 -6.843 -16.468 1.00 84.44 97 ILE A O 1
ATOM 767 N N . ALA A 1 98 ? 4.593 -6.857 -14.592 1.00 78.69 98 ALA A N 1
ATOM 768 C CA . ALA A 1 98 ? 5.782 -6.292 -15.220 1.00 78.69 98 ALA A CA 1
ATOM 769 C C . ALA A 1 98 ? 6.196 -7.098 -16.459 1.00 78.69 98 ALA A C 1
ATOM 771 O O . ALA A 1 98 ? 6.129 -8.327 -16.493 1.00 78.69 98 ALA A O 1
ATOM 772 N N . THR A 1 99 ? 6.599 -6.385 -17.506 1.00 73.00 99 THR A N 1
ATOM 773 C CA . THR A 1 99 ? 6.931 -6.985 -18.799 1.00 73.00 99 THR A CA 1
ATOM 774 C C . THR A 1 99 ? 8.445 -7.083 -18.978 1.00 73.00 99 THR A C 1
ATOM 776 O O . THR A 1 99 ? 9.139 -6.114 -18.665 1.00 73.00 99 THR A O 1
ATOM 779 N N . PRO A 1 100 ? 8.972 -8.187 -19.543 1.00 70.81 100 PRO A N 1
ATOM 780 C CA . PRO A 1 100 ? 10.384 -8.283 -19.910 1.00 70.81 100 PRO A CA 1
ATOM 781 C C . PRO A 1 100 ? 10.840 -7.092 -20.777 1.00 70.81 100 PRO A C 1
ATOM 783 O O . PRO A 1 100 ? 10.043 -6.602 -21.583 1.00 70.81 100 PRO A O 1
ATOM 786 N N . PRO A 1 101 ? 12.103 -6.638 -20.660 1.00 74.12 101 PRO A N 1
ATOM 787 C CA . PRO A 1 101 ? 13.213 -7.242 -19.913 1.00 74.12 101 PRO A CA 1
ATOM 788 C C . PRO A 1 101 ? 13.315 -6.802 -18.436 1.00 74.12 101 PRO A C 1
ATOM 790 O O . PRO A 1 101 ? 14.377 -6.967 -17.841 1.00 74.12 101 PRO A O 1
ATOM 793 N N . GLU A 1 102 ? 12.258 -6.229 -17.847 1.00 82.62 102 GLU A N 1
ATOM 794 C CA . GLU A 1 102 ? 12.297 -5.724 -16.469 1.00 82.62 102 GLU A CA 1
ATOM 795 C C . GLU A 1 102 ? 12.668 -6.820 -15.459 1.00 82.62 102 GLU A C 1
ATOM 797 O O . GLU A 1 102 ? 12.098 -7.914 -15.466 1.00 82.62 102 GLU A O 1
ATOM 802 N N . ILE A 1 103 ? 13.604 -6.500 -14.564 1.00 85.94 103 ILE A N 1
ATOM 803 C CA . ILE A 1 103 ? 13.959 -7.344 -13.423 1.00 85.94 103 ILE A CA 1
ATOM 804 C C . ILE A 1 103 ? 13.208 -6.810 -12.211 1.00 85.94 103 ILE A C 1
ATOM 806 O O . ILE A 1 103 ? 13.366 -5.644 -11.847 1.00 85.94 103 ILE A O 1
ATOM 810 N N . LEU A 1 104 ? 12.411 -7.672 -11.584 1.00 89.25 104 LEU A N 1
ATOM 811 C CA . LEU A 1 104 ? 11.706 -7.338 -10.357 1.00 89.25 104 LEU A CA 1
ATOM 812 C C . LEU A 1 104 ? 12.476 -7.808 -9.132 1.00 89.25 104 LEU A C 1
ATOM 814 O O . LEU A 1 104 ? 13.020 -8.912 -9.097 1.00 89.25 104 LEU A O 1
ATOM 818 N N . GLN A 1 105 ? 12.451 -6.976 -8.106 1.00 90.62 105 GLN A N 1
ATOM 819 C CA . GLN A 1 105 ? 12.973 -7.265 -6.786 1.00 90.62 105 GLN A CA 1
ATOM 820 C C . GLN A 1 105 ? 11.818 -7.251 -5.789 1.00 90.62 105 GLN A C 1
ATOM 822 O O . GLN A 1 105 ? 11.028 -6.307 -5.755 1.00 90.62 105 GLN A O 1
ATOM 827 N N . VAL A 1 106 ? 11.692 -8.320 -5.006 1.00 91.25 106 VAL A N 1
ATOM 828 C CA . VAL A 1 106 ? 10.738 -8.391 -3.890 1.00 91.25 106 VAL A CA 1
ATOM 829 C C . VAL A 1 106 ? 11.358 -7.728 -2.678 1.00 91.25 106 VAL A C 1
ATOM 831 O O . VAL A 1 106 ? 12.556 -7.855 -2.472 1.00 91.25 106 VAL A O 1
ATOM 834 N N . GLY A 1 107 ? 10.541 -7.034 -1.892 1.00 91.69 107 GLY A N 1
ATOM 835 C CA . GLY A 1 107 ? 10.999 -6.186 -0.802 1.00 91.69 107 GLY A CA 1
ATOM 836 C C . GLY A 1 107 ? 10.856 -4.709 -1.144 1.00 91.69 107 GLY A C 1
ATOM 837 O O . GLY A 1 107 ? 10.502 -4.324 -2.262 1.00 91.69 107 GLY A O 1
ATOM 838 N N . LEU A 1 108 ? 11.105 -3.868 -0.146 1.00 92.75 108 LEU A N 1
ATOM 839 C CA . LEU A 1 108 ? 11.063 -2.421 -0.290 1.00 92.75 108 LEU A CA 1
ATOM 840 C C . LEU A 1 108 ? 12.469 -1.851 -0.110 1.00 92.75 108 LEU A C 1
ATOM 842 O O . LEU A 1 108 ? 13.067 -2.028 0.949 1.00 92.75 108 LEU A O 1
ATOM 846 N N . SER A 1 109 ? 12.966 -1.156 -1.135 1.00 92.31 109 SER A N 1
ATOM 847 C CA . SER A 1 109 ? 14.229 -0.413 -1.076 1.00 92.31 109 SER A CA 1
ATOM 848 C C . SER A 1 109 ? 14.122 0.778 -0.118 1.00 92.31 109 SER A C 1
ATOM 850 O O . SER A 1 109 ? 13.094 1.464 -0.059 1.00 92.31 109 SER A O 1
ATOM 852 N N . GLN A 1 110 ? 15.216 1.063 0.593 1.00 93.31 110 GLN A N 1
ATOM 853 C CA . GLN A 1 110 ? 15.333 2.180 1.538 1.00 93.31 110 GLN A CA 1
ATOM 854 C C . GLN A 1 110 ? 14.988 3.537 0.897 1.00 93.31 110 GLN A C 1
ATOM 856 O O . GLN A 1 110 ? 14.471 4.435 1.564 1.00 93.31 110 GLN A O 1
ATOM 861 N N . GLU A 1 111 ? 15.235 3.696 -0.405 1.00 94.00 111 GLU A N 1
ATOM 862 C CA . GLU A 1 111 ? 15.004 4.950 -1.130 1.00 94.00 111 GLU A CA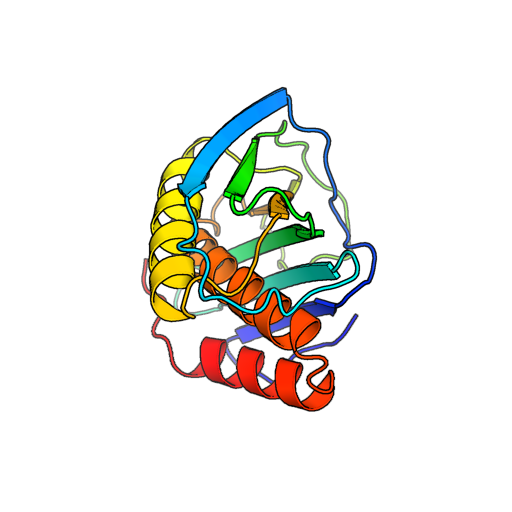 1
ATOM 863 C C . GLU A 1 111 ? 13.523 5.379 -1.162 1.00 94.00 111 GLU A C 1
ATOM 865 O O . GLU A 1 111 ? 13.220 6.573 -1.223 1.00 94.00 111 GLU A O 1
ATOM 870 N N . TYR A 1 112 ? 12.589 4.427 -1.060 1.00 95.31 112 TYR A N 1
ATOM 871 C CA . TYR A 1 112 ? 11.149 4.695 -1.132 1.00 95.31 112 TYR A CA 1
ATOM 872 C C . TYR A 1 112 ? 10.521 5.010 0.232 1.00 95.31 112 TYR A C 1
ATOM 874 O O . TYR A 1 112 ? 9.400 5.518 0.298 1.00 95.31 112 TYR A O 1
ATOM 882 N N . VAL A 1 113 ? 11.226 4.746 1.334 1.00 95.69 113 VAL A N 1
ATOM 883 C CA . VAL A 1 113 ? 10.683 4.868 2.697 1.00 95.69 113 VAL A CA 1
ATOM 884 C C . VAL A 1 113 ? 10.203 6.286 2.987 1.00 95.69 113 VAL A C 1
ATOM 886 O O . VAL A 1 113 ? 9.075 6.487 3.440 1.00 95.69 113 VAL A O 1
ATOM 889 N N . SER A 1 114 ? 11.041 7.282 2.689 1.00 96.44 114 SER A N 1
ATOM 890 C CA . SER A 1 114 ? 10.755 8.685 3.005 1.00 96.44 114 SER A CA 1
ATOM 891 C C . SER A 1 114 ? 9.488 9.190 2.310 1.00 96.44 114 SER A C 1
ATOM 893 O O . SER A 1 114 ? 8.655 9.853 2.934 1.00 96.44 114 SER A O 1
ATOM 895 N N . ILE A 1 115 ? 9.301 8.837 1.033 1.00 97.31 115 ILE A N 1
ATOM 896 C CA . ILE A 1 115 ? 8.124 9.249 0.270 1.00 97.31 115 ILE A CA 1
ATOM 897 C C . ILE A 1 115 ? 6.873 8.490 0.716 1.00 97.31 115 ILE A C 1
ATOM 899 O O . ILE A 1 115 ? 5.809 9.103 0.803 1.00 97.31 115 ILE A O 1
ATOM 903 N N . ILE A 1 116 ? 6.992 7.201 1.058 1.00 97.81 116 ILE A N 1
ATOM 904 C CA . ILE A 1 116 ? 5.874 6.404 1.574 1.00 97.81 116 ILE A CA 1
ATOM 905 C C . ILE A 1 116 ? 5.385 7.006 2.885 1.00 97.81 116 ILE A C 1
ATOM 907 O O . ILE A 1 116 ? 4.203 7.325 2.975 1.00 97.81 116 ILE A O 1
ATOM 911 N N . LEU A 1 117 ? 6.280 7.239 3.850 1.00 96.75 117 LEU A N 1
ATOM 912 C CA . LEU A 1 117 ? 5.943 7.840 5.141 1.00 96.75 117 LEU A CA 1
ATOM 913 C C . LEU A 1 117 ? 5.317 9.227 4.985 1.00 96.75 117 LEU A C 1
ATOM 915 O O . LEU A 1 117 ? 4.263 9.490 5.562 1.00 96.75 117 LEU A O 1
ATOM 919 N N . LYS A 1 118 ? 5.922 10.095 4.163 1.00 96.50 118 LYS A N 1
ATOM 920 C CA . LYS A 1 118 ? 5.400 11.443 3.902 1.00 96.50 118 LYS A CA 1
ATOM 921 C C . LYS A 1 118 ? 3.980 11.395 3.337 1.00 96.50 118 LYS A C 1
ATOM 923 O O . LYS A 1 118 ? 3.080 12.027 3.881 1.00 96.50 118 LYS A O 1
ATOM 928 N N . ARG A 1 119 ? 3.770 10.647 2.249 1.00 96.25 119 ARG A N 1
ATOM 929 C CA . ARG A 1 119 ? 2.462 10.565 1.583 1.00 96.25 119 ARG A CA 1
ATOM 930 C C . ARG A 1 119 ? 1.420 9.861 2.441 1.00 96.25 119 ARG A C 1
ATOM 932 O O . ARG A 1 119 ? 0.256 10.249 2.420 1.00 96.25 119 ARG A O 1
ATOM 939 N N . ALA A 1 120 ? 1.840 8.872 3.223 1.00 94.00 120 ALA A N 1
ATOM 940 C CA . ALA A 1 120 ? 0.980 8.176 4.161 1.00 94.00 120 ALA A CA 1
ATOM 941 C C . ALA A 1 120 ? 0.487 9.105 5.280 1.00 94.00 120 ALA A C 1
ATOM 943 O O . ALA A 1 120 ? -0.704 9.116 5.583 1.00 94.00 120 ALA A O 1
ATOM 944 N N . ALA A 1 121 ? 1.380 9.930 5.832 1.00 92.75 121 ALA A N 1
ATOM 945 C CA . ALA A 1 121 ? 1.045 10.944 6.826 1.00 92.75 121 ALA A CA 1
ATOM 946 C C . ALA A 1 121 ? 0.081 12.009 6.274 1.00 92.75 121 ALA A C 1
ATOM 948 O O . ALA A 1 121 ? -0.920 12.323 6.917 1.00 92.75 121 ALA A O 1
ATOM 949 N N . GLU A 1 122 ? 0.355 12.531 5.071 1.00 93.62 122 GLU A N 1
ATOM 950 C CA . GLU A 1 122 ? -0.522 13.488 4.377 1.00 93.62 122 GLU A CA 1
ATOM 951 C C . GLU A 1 122 ? -1.927 12.901 4.183 1.00 93.62 122 GLU A C 1
ATOM 953 O O . GLU A 1 122 ? -2.920 13.507 4.578 1.00 93.62 122 GLU A O 1
ATOM 958 N N . THR A 1 123 ? -2.015 11.677 3.657 1.00 92.75 123 THR A N 1
ATOM 959 C CA . THR A 1 123 ? -3.298 11.002 3.440 1.00 92.75 123 THR A CA 1
ATOM 960 C C . THR A 1 123 ? -4.029 10.692 4.741 1.00 92.75 123 THR A C 1
ATOM 962 O O . THR A 1 123 ? -5.245 10.855 4.797 1.00 92.75 123 THR A O 1
ATOM 965 N N . TYR A 1 124 ? -3.326 10.285 5.799 1.00 89.12 124 TYR A N 1
ATOM 966 C CA . TYR A 1 124 ? -3.945 10.076 7.108 1.00 89.12 124 TYR A CA 1
ATOM 967 C C . TYR A 1 124 ? -4.585 11.363 7.658 1.00 89.12 124 TYR A C 1
ATOM 969 O O . TYR A 1 124 ? -5.687 11.322 8.205 1.00 89.12 124 TYR A O 1
ATOM 977 N N . ALA A 1 125 ? -3.935 12.514 7.463 1.00 88.69 125 ALA A N 1
ATOM 978 C CA . ALA A 1 125 ? -4.496 13.808 7.841 1.00 88.69 125 ALA A CA 1
ATOM 979 C C . ALA A 1 125 ? -5.738 14.185 7.006 1.00 88.69 125 ALA A C 1
ATOM 981 O O . ALA A 1 125 ? -6.680 14.765 7.547 1.00 88.69 125 ALA A O 1
ATOM 982 N N . GLU A 1 126 ? -5.767 13.833 5.715 1.00 88.25 126 GLU A N 1
ATOM 983 C CA . GLU A 1 126 ? -6.892 14.099 4.800 1.00 88.25 126 GLU A CA 1
ATOM 984 C C . GLU A 1 126 ? -8.141 13.271 5.124 1.00 88.25 126 GLU A C 1
ATOM 986 O O . GLU A 1 126 ? -9.253 13.799 5.118 1.00 88.25 126 GLU A O 1
ATOM 991 N N . ILE A 1 127 ? -7.984 11.979 5.431 1.00 82.75 127 ILE A N 1
ATOM 992 C CA . ILE A 1 127 ? -9.127 11.080 5.667 1.00 82.75 127 ILE A CA 1
ATOM 993 C C . ILE A 1 127 ? -9.820 11.301 7.022 1.00 82.75 127 ILE A C 1
ATOM 995 O O . ILE A 1 127 ? -10.774 10.577 7.328 1.00 82.75 127 ILE A O 1
ATOM 999 N N . SER A 1 128 ? -9.385 12.322 7.780 1.00 66.69 128 SER A N 1
ATOM 1000 C CA . SER A 1 128 ? -9.652 12.555 9.204 1.00 66.69 128 SER A CA 1
ATOM 1001 C C . SER A 1 128 ? -9.127 11.391 10.061 1.00 66.69 128 SER A C 1
ATOM 1003 O O . SER A 1 128 ? -9.270 10.239 9.655 1.00 66.69 128 SER A O 1
ATOM 1005 N N . PRO A 1 129 ? -8.512 11.626 11.237 1.00 63.44 129 PRO A N 1
ATOM 1006 C CA . PRO A 1 129 ? -7.913 10.563 12.047 1.00 63.44 129 PRO A CA 1
ATOM 1007 C C . PRO A 1 129 ? -8.987 9.636 12.649 1.00 63.44 129 PRO A C 1
ATOM 1009 O O . PRO A 1 129 ? -9.354 9.762 13.811 1.00 63.44 129 PRO A O 1
ATOM 1012 N N . ALA A 1 130 ? -9.524 8.730 11.829 1.00 69.12 130 ALA A N 1
ATOM 1013 C CA . ALA A 1 130 ? -10.607 7.794 12.138 1.00 69.12 130 ALA A CA 1
ATOM 1014 C C . ALA A 1 130 ? -10.104 6.363 12.404 1.00 69.12 130 ALA A C 1
ATOM 1016 O O . ALA A 1 130 ? -10.887 5.492 12.792 1.00 69.12 130 ALA A O 1
ATOM 1017 N N . LEU A 1 131 ? -8.807 6.125 12.180 1.00 81.25 131 LEU A N 1
ATOM 1018 C CA . LEU A 1 131 ? -8.142 4.839 12.360 1.00 81.25 131 LEU A CA 1
ATOM 1019 C C . LEU A 1 131 ? -7.234 4.905 13.589 1.00 81.25 131 LEU A C 1
ATOM 1021 O O . LEU A 1 131 ? -6.252 5.637 13.577 1.00 81.25 131 LEU A O 1
ATOM 1025 N N . SER A 1 132 ? -7.554 4.126 14.623 1.00 88.62 132 SER A N 1
ATOM 1026 C CA . SER A 1 132 ? -6.656 3.835 15.750 1.00 88.62 132 SER A CA 1
ATOM 1027 C C . SER A 1 132 ? -6.076 2.446 15.551 1.00 88.62 132 SER A C 1
ATOM 1029 O O . SER A 1 132 ? -6.824 1.508 15.275 1.00 88.62 132 SER A O 1
ATOM 1031 N N . GLY A 1 133 ? -4.759 2.319 15.634 1.00 91.62 133 GLY A N 1
ATOM 1032 C CA . GLY A 1 133 ? -4.062 1.083 15.332 1.00 91.62 133 GLY A CA 1
ATOM 1033 C C . GLY A 1 133 ? -2.737 1.292 14.626 1.00 91.62 133 GLY A C 1
ATOM 1034 O O . GLY A 1 133 ? -2.176 2.387 14.554 1.00 91.62 133 GLY A O 1
ATOM 1035 N N . LYS A 1 134 ? -2.250 0.207 14.041 1.00 94.31 134 LYS A N 1
ATOM 1036 C CA . LYS A 1 134 ? -0.970 0.163 13.348 1.00 94.31 134 LYS A CA 1
ATOM 1037 C C . LYS A 1 134 ? -1.153 -0.279 11.906 1.00 94.31 134 LYS A C 1
ATOM 1039 O O . LYS A 1 134 ? -1.678 -1.356 11.645 1.00 94.31 134 LYS A O 1
ATOM 1044 N N . LEU A 1 135 ? -0.690 0.543 10.975 1.00 95.44 135 LEU A N 1
ATOM 1045 C CA . LEU A 1 135 ? -0.622 0.251 9.552 1.00 95.44 135 LEU A CA 1
ATOM 1046 C C . LEU A 1 135 ? 0.806 -0.149 9.184 1.00 95.44 135 LEU A C 1
ATOM 1048 O O . LEU A 1 135 ? 1.714 0.668 9.286 1.00 95.44 135 LEU A O 1
ATOM 1052 N N . VAL A 1 136 ? 0.997 -1.377 8.712 1.00 96.88 136 VAL A N 1
ATOM 1053 C CA . VAL A 1 136 ? 2.315 -1.925 8.380 1.00 96.88 136 VAL A CA 1
ATOM 1054 C C . VAL A 1 136 ? 2.424 -2.164 6.881 1.00 96.88 136 VAL A C 1
ATOM 1056 O O . VAL A 1 136 ? 1.761 -3.057 6.359 1.00 96.88 136 VAL A O 1
ATOM 1059 N N . PHE A 1 137 ? 3.281 -1.412 6.194 1.00 97.06 137 PHE A N 1
ATOM 1060 C CA . PHE A 1 137 ? 3.689 -1.698 4.819 1.00 97.06 137 PHE A CA 1
ATOM 1061 C C . PHE A 1 137 ? 4.698 -2.853 4.826 1.00 97.06 137 PHE A C 1
ATOM 1063 O O . PHE A 1 137 ? 5.874 -2.660 5.129 1.00 97.06 137 PHE A O 1
ATOM 1070 N N . ASN A 1 138 ? 4.213 -4.062 4.540 1.00 93.75 138 ASN A N 1
ATOM 1071 C CA . ASN A 1 138 ? 4.940 -5.336 4.664 1.00 93.75 138 ASN A CA 1
ATOM 1072 C C . ASN A 1 138 ? 4.936 -6.173 3.373 1.00 93.75 138 ASN A C 1
ATOM 1074 O O . ASN A 1 138 ? 5.265 -7.361 3.376 1.00 93.75 138 ASN A O 1
ATOM 1078 N N . CYS A 1 139 ? 4.506 -5.567 2.274 1.00 93.44 139 CYS A N 1
ATOM 1079 C CA . CYS A 1 139 ? 4.380 -6.215 0.986 1.00 93.44 139 CYS A CA 1
ATOM 1080 C C . CYS A 1 139 ? 4.817 -5.225 -0.086 1.00 93.44 139 CYS A C 1
ATOM 1082 O O . CYS A 1 139 ? 4.290 -4.113 -0.152 1.00 93.44 139 CYS A O 1
ATOM 1084 N N . ALA A 1 140 ? 5.822 -5.595 -0.875 1.00 94.94 140 ALA A N 1
ATOM 1085 C CA . ALA A 1 140 ? 6.352 -4.720 -1.903 1.00 94.94 140 ALA A CA 1
ATOM 1086 C C . ALA A 1 140 ? 7.134 -5.499 -2.955 1.00 94.94 140 ALA A C 1
ATOM 1088 O O . ALA A 1 140 ? 7.769 -6.516 -2.667 1.00 94.94 140 ALA A O 1
ATOM 1089 N N . ALA A 1 141 ? 7.107 -4.972 -4.172 1.00 94.00 141 ALA A N 1
ATOM 1090 C CA . ALA A 1 141 ? 8.048 -5.323 -5.215 1.00 94.00 141 ALA A CA 1
ATOM 1091 C C . ALA A 1 141 ? 8.299 -4.097 -6.089 1.00 94.00 141 ALA A C 1
ATOM 1093 O O . ALA A 1 141 ? 7.401 -3.285 -6.332 1.00 94.00 141 ALA A O 1
ATOM 1094 N N . HIS A 1 142 ? 9.525 -3.975 -6.576 1.00 93.31 142 HIS A N 1
ATOM 1095 C CA . HIS A 1 142 ? 9.962 -2.854 -7.391 1.00 93.31 142 HIS A CA 1
ATOM 1096 C C . HIS A 1 142 ? 10.753 -3.354 -8.597 1.00 93.31 142 HIS A C 1
ATOM 1098 O O . HIS A 1 142 ? 11.343 -4.432 -8.571 1.00 93.31 142 HIS A O 1
ATOM 1104 N N . GLY A 1 143 ? 10.677 -2.609 -9.687 1.00 91.81 143 GLY A N 1
ATOM 1105 C CA . GLY A 1 143 ? 11.439 -2.859 -10.894 1.00 91.81 143 GLY A CA 1
ATOM 1106 C C . GLY A 1 143 ? 12.737 -2.069 -10.853 1.00 91.81 143 GLY A C 1
ATOM 1107 O O . GLY A 1 143 ? 12.723 -0.884 -10.527 1.00 91.81 143 GLY A O 1
ATOM 1108 N N . VAL A 1 144 ? 13.848 -2.714 -11.211 1.00 89.19 144 VAL A N 1
ATOM 1109 C CA . VAL A 1 144 ? 15.192 -2.112 -11.168 1.00 89.19 144 VAL A CA 1
ATOM 1110 C C . VAL A 1 144 ? 15.283 -0.811 -11.978 1.00 89.19 144 VAL A C 1
ATOM 1112 O O . VAL A 1 144 ? 16.048 0.078 -11.611 1.00 89.19 144 VAL A O 1
ATOM 1115 N N . PHE A 1 145 ? 14.518 -0.680 -13.066 1.00 87.50 145 PHE A N 1
ATOM 1116 C CA . PHE A 1 145 ? 14.572 0.495 -13.949 1.00 87.50 145 PHE A CA 1
ATOM 1117 C C . PHE A 1 145 ? 13.271 1.291 -13.980 1.00 87.50 145 PHE A C 1
ATOM 1119 O O . PHE A 1 145 ? 13.275 2.477 -14.306 1.00 87.50 145 PHE A O 1
ATOM 1126 N N . SER A 1 146 ? 12.156 0.629 -13.690 1.00 90.56 146 SER A N 1
ATOM 1127 C CA . SER A 1 146 ? 10.816 1.190 -13.855 1.00 90.56 146 SER A CA 1
ATOM 1128 C C . SER A 1 146 ? 10.200 1.702 -12.553 1.00 90.56 146 SER A C 1
ATOM 1130 O O . SER A 1 146 ? 9.199 2.415 -12.587 1.00 90.56 146 SER A O 1
ATOM 1132 N N . SER A 1 147 ? 10.758 1.367 -11.391 1.00 93.31 147 SER A N 1
ATOM 1133 C CA . SER A 1 147 ? 10.269 1.904 -10.123 1.00 93.31 147 SER A CA 1
ATOM 1134 C C . SER A 1 147 ? 10.913 3.233 -9.757 1.00 93.31 147 SER A C 1
ATOM 1136 O O . SER A 1 147 ? 12.059 3.518 -10.088 1.00 93.31 147 SER A O 1
ATOM 1138 N N . ASN A 1 148 ? 10.142 4.070 -9.065 1.00 93.25 148 ASN A N 1
ATOM 1139 C CA . ASN A 1 148 ? 10.602 5.362 -8.582 1.00 93.25 148 ASN A CA 1
ATOM 1140 C C . ASN A 1 148 ? 9.791 5.819 -7.351 1.00 93.25 148 ASN A C 1
ATOM 1142 O O . ASN A 1 148 ? 8.722 5.274 -7.056 1.00 93.25 148 ASN A O 1
ATOM 1146 N N . PRO A 1 149 ? 10.247 6.858 -6.632 1.00 95.62 149 PRO A N 1
ATOM 1147 C CA . PRO A 1 149 ? 9.522 7.387 -5.480 1.00 95.62 149 PRO A CA 1
ATOM 1148 C C . PRO A 1 149 ? 8.094 7.873 -5.787 1.00 95.62 149 PRO A C 1
ATOM 1150 O O . PRO A 1 149 ? 7.224 7.805 -4.917 1.00 95.62 149 PRO A O 1
ATOM 1153 N N . VAL A 1 150 ? 7.817 8.352 -7.005 1.00 94.25 150 VAL A N 1
ATOM 1154 C CA . VAL A 1 150 ? 6.498 8.891 -7.382 1.00 94.25 150 VAL A CA 1
ATOM 1155 C C . VAL A 1 150 ? 5.434 7.794 -7.358 1.00 94.25 150 VAL A C 1
ATOM 1157 O O . VAL A 1 150 ? 4.379 7.988 -6.746 1.00 94.25 150 VAL A O 1
ATOM 1160 N N . ILE A 1 151 ? 5.708 6.629 -7.956 1.00 95.25 151 ILE A N 1
ATOM 1161 C CA . ILE A 1 151 ? 4.754 5.512 -7.962 1.00 95.25 151 ILE A CA 1
ATOM 1162 C C . ILE A 1 151 ? 4.537 4.945 -6.555 1.00 95.25 151 ILE A C 1
ATOM 1164 O O . ILE A 1 151 ? 3.393 4.710 -6.176 1.00 95.25 151 ILE A O 1
ATOM 1168 N N . PHE A 1 152 ? 5.582 4.828 -5.730 1.00 97.12 152 PHE A N 1
ATOM 1169 C CA . PHE A 1 152 ? 5.439 4.355 -4.346 1.00 97.12 152 PHE A CA 1
ATOM 1170 C C . PHE A 1 152 ? 4.694 5.341 -3.446 1.00 97.12 152 PHE A C 1
ATOM 1172 O O . PHE A 1 152 ? 3.871 4.927 -2.628 1.00 97.12 152 PHE A O 1
ATOM 1179 N N . GLY A 1 153 ? 4.909 6.644 -3.638 1.00 96.81 153 GLY A N 1
ATOM 1180 C CA . GLY A 1 153 ? 4.115 7.675 -2.980 1.00 96.81 153 GLY A CA 1
ATOM 1181 C C . GLY A 1 153 ? 2.640 7.604 -3.376 1.00 96.81 153 GLY A C 1
ATOM 1182 O O . GLY A 1 153 ? 1.773 7.704 -2.519 1.00 96.81 153 GLY A O 1
ATOM 1183 N N . PHE A 1 154 ? 2.330 7.391 -4.656 1.00 96.44 154 PHE A N 1
ATOM 1184 C CA . PHE A 1 154 ? 0.947 7.218 -5.109 1.00 96.44 154 PHE A CA 1
ATOM 1185 C C . PHE A 1 154 ? 0.297 5.943 -4.547 1.00 96.44 154 PHE A C 1
ATOM 1187 O O . PHE A 1 154 ? -0.848 5.977 -4.080 1.00 96.44 154 PHE A O 1
ATOM 1194 N N . LEU A 1 155 ? 1.018 4.820 -4.584 1.00 97.50 155 LEU A N 1
ATOM 1195 C CA . LEU A 1 155 ? 0.525 3.543 -4.080 1.00 97.50 155 LEU A CA 1
ATOM 1196 C C . LEU A 1 155 ? 0.243 3.613 -2.576 1.00 97.50 155 LEU A C 1
ATOM 1198 O O . LEU A 1 155 ? -0.810 3.141 -2.155 1.00 97.50 155 LEU A O 1
ATOM 1202 N N . SER A 1 156 ? 1.101 4.259 -1.776 1.00 97.50 156 SER A N 1
ATOM 1203 C CA . SER A 1 156 ? 0.881 4.367 -0.327 1.00 97.50 156 SER A CA 1
ATOM 1204 C C . SER A 1 156 ? -0.399 5.134 0.012 1.00 97.50 156 SER A C 1
ATOM 1206 O O . SER A 1 156 ? -1.196 4.659 0.823 1.00 97.50 156 SER A O 1
ATOM 1208 N N . GLN A 1 157 ? -0.669 6.255 -0.669 1.00 96.25 157 GLN A N 1
ATOM 1209 C CA . GLN A 1 157 ? -1.931 6.993 -0.509 1.00 96.25 157 GLN A CA 1
ATOM 1210 C C . GLN A 1 157 ? -3.135 6.121 -0.864 1.00 96.25 157 GLN A C 1
ATOM 1212 O O . GLN A 1 157 ? -4.143 6.116 -0.155 1.00 96.25 157 GLN A O 1
ATOM 1217 N N . THR A 1 158 ? -3.039 5.392 -1.977 1.00 96.62 158 THR A N 1
ATOM 1218 C CA . THR A 1 158 ? -4.148 4.587 -2.497 1.00 96.62 158 THR A CA 1
ATOM 1219 C C . THR A 1 158 ? -4.440 3.397 -1.581 1.00 96.62 158 THR A C 1
ATOM 1221 O O . THR A 1 158 ? -5.604 3.127 -1.289 1.00 96.62 158 THR A O 1
ATOM 1224 N N . VAL A 1 159 ? -3.405 2.735 -1.053 1.00 96.69 159 VAL A N 1
ATOM 1225 C CA . VAL A 1 159 ? -3.528 1.644 -0.072 1.00 96.69 159 VAL A CA 1
ATOM 1226 C C . VAL A 1 159 ? -4.210 2.128 1.210 1.00 96.69 159 VAL A C 1
ATOM 1228 O O . VAL A 1 159 ? -5.135 1.476 1.686 1.00 96.69 159 VAL A O 1
ATOM 1231 N N . ILE A 1 160 ? -3.836 3.296 1.741 1.00 95.12 160 ILE A N 1
ATOM 1232 C CA . ILE A 1 160 ? -4.447 3.828 2.972 1.00 95.12 160 ILE A CA 1
ATOM 1233 C C . ILE A 1 160 ? -5.916 4.179 2.768 1.00 95.12 160 ILE A C 1
ATOM 1235 O O . ILE A 1 160 ? -6.753 3.814 3.592 1.00 95.12 160 ILE A O 1
ATOM 1239 N N . HIS A 1 161 ? -6.251 4.851 1.664 1.00 94.94 161 HIS A N 1
ATOM 1240 C CA . HIS A 1 161 ? -7.649 5.117 1.328 1.00 94.94 161 HIS A CA 1
ATOM 1241 C C . HIS A 1 161 ? -8.448 3.819 1.207 1.00 94.94 161 HIS A C 1
ATOM 1243 O O . HIS A 1 161 ? -9.556 3.729 1.729 1.00 94.94 161 HIS A O 1
ATOM 1249 N N . THR A 1 162 ? -7.866 2.807 0.565 1.00 95.31 162 THR A N 1
ATOM 1250 C CA . THR A 1 162 ? -8.483 1.487 0.407 1.00 95.31 162 THR A CA 1
ATOM 1251 C C . THR A 1 162 ? -8.764 0.843 1.763 1.00 95.31 162 THR A C 1
ATOM 1253 O O . THR A 1 162 ? -9.887 0.418 2.011 1.00 95.31 162 THR A O 1
ATOM 1256 N N . ILE A 1 163 ? -7.793 0.849 2.678 1.00 94.69 163 ILE A N 1
ATOM 1257 C CA . ILE A 1 163 ? -7.957 0.325 4.042 1.00 94.69 163 ILE A CA 1
ATOM 1258 C C . ILE A 1 163 ? -9.016 1.110 4.822 1.00 94.69 163 ILE A C 1
ATOM 1260 O O . ILE A 1 163 ? -9.854 0.509 5.486 1.00 94.69 163 ILE A O 1
ATOM 1264 N N . ASN A 1 164 ? -9.043 2.439 4.709 1.00 93.25 164 ASN A N 1
ATOM 1265 C CA . ASN A 1 164 ? -10.079 3.259 5.339 1.00 93.25 164 ASN A CA 1
ATOM 1266 C C . ASN A 1 164 ? -11.487 2.908 4.826 1.00 93.25 164 ASN A C 1
ATOM 1268 O O . ASN A 1 164 ? -12.437 2.884 5.602 1.00 93.25 164 ASN A O 1
ATOM 1272 N N . LEU A 1 165 ? -11.633 2.628 3.527 1.00 93.62 165 LEU A N 1
ATOM 1273 C CA . LEU A 1 165 ? -12.903 2.181 2.948 1.00 93.62 165 LEU A CA 1
ATOM 1274 C C . LEU A 1 165 ? -13.278 0.766 3.415 1.00 93.62 165 LEU A C 1
ATOM 1276 O O . LEU A 1 165 ? -14.444 0.535 3.722 1.00 93.62 165 LEU A O 1
ATOM 1280 N N . LEU A 1 166 ? -12.308 -0.148 3.533 1.00 93.88 166 LEU A N 1
ATOM 1281 C CA . LEU A 1 166 ? -12.527 -1.487 4.097 1.00 93.88 166 LEU A CA 1
ATOM 1282 C C . LEU A 1 166 ? -13.004 -1.419 5.553 1.00 93.88 166 LEU A C 1
ATOM 1284 O O . LEU A 1 166 ? -13.991 -2.060 5.899 1.00 93.88 166 LEU A O 1
ATOM 1288 N N . CYS A 1 167 ? -12.372 -0.580 6.377 1.00 91.69 167 CYS A N 1
ATOM 1289 C CA . CYS A 1 167 ? -12.797 -0.336 7.757 1.00 91.69 167 CYS A CA 1
ATOM 1290 C C . CYS A 1 167 ? -14.216 0.248 7.847 1.00 91.69 167 CYS A C 1
ATOM 1292 O O . CYS A 1 167 ? -14.918 0.011 8.819 1.00 91.69 167 CYS A O 1
ATOM 1294 N N . LYS A 1 168 ? -14.658 0.995 6.829 1.00 91.12 168 LYS A N 1
ATOM 1295 C CA . LYS A 1 168 ? -16.034 1.509 6.710 1.00 91.12 168 LYS A CA 1
ATOM 1296 C C . LYS A 1 168 ? -17.001 0.501 6.080 1.00 91.12 168 LYS A C 1
ATOM 1298 O O . LYS A 1 168 ? -18.117 0.879 5.736 1.00 91.12 168 LYS A O 1
ATOM 1303 N N . GLU A 1 169 ? -16.559 -0.741 5.893 1.00 91.12 169 GLU A N 1
ATOM 1304 C CA . GLU A 1 169 ? -17.320 -1.843 5.299 1.00 91.12 169 GLU A CA 1
ATOM 1305 C C . GLU A 1 169 ? -17.892 -1.513 3.909 1.00 91.12 169 GLU A C 1
ATOM 1307 O O . GLU A 1 169 ? -18.932 -2.027 3.496 1.00 91.12 169 GLU A O 1
ATOM 1312 N N . VAL A 1 170 ? -17.198 -0.654 3.156 1.00 93.75 170 VAL A N 1
ATOM 1313 C CA . VAL A 1 170 ? -17.579 -0.303 1.785 1.00 93.75 170 VAL A CA 1
ATOM 1314 C C . VAL A 1 170 ? -17.438 -1.533 0.889 1.00 93.75 170 VAL A C 1
ATOM 1316 O O . VAL A 1 170 ? -16.458 -2.278 0.971 1.00 93.75 170 VAL A O 1
ATOM 1319 N N . ALA A 1 171 ? -18.408 -1.751 -0.000 1.00 94.81 171 ALA A N 1
ATOM 1320 C CA . ALA A 1 171 ? -18.409 -2.915 -0.877 1.00 94.81 171 ALA A CA 1
ATOM 1321 C C . ALA A 1 171 ? -17.165 -2.943 -1.785 1.00 94.81 171 ALA A C 1
ATOM 1323 O O . ALA A 1 171 ? -16.770 -1.931 -2.369 1.00 94.81 171 ALA A O 1
ATOM 1324 N N . SER A 1 172 ? -16.588 -4.131 -1.995 1.00 93.12 172 SER A N 1
ATOM 1325 C CA . SER A 1 172 ? -15.370 -4.312 -2.804 1.00 93.12 172 SER A CA 1
ATOM 1326 C C . SER A 1 172 ? -15.488 -3.757 -4.231 1.00 93.12 172 SER A C 1
ATOM 1328 O O . SER A 1 172 ? -14.505 -3.274 -4.794 1.00 93.12 172 SER A O 1
ATOM 1330 N N . THR A 1 173 ? -16.691 -3.760 -4.813 1.00 94.12 173 THR A N 1
ATOM 1331 C CA . THR A 1 173 ? -16.957 -3.178 -6.140 1.00 94.12 173 THR A CA 1
ATOM 1332 C C . THR A 1 173 ? -16.837 -1.653 -6.157 1.00 94.12 173 THR A C 1
ATOM 1334 O O . THR A 1 173 ? -16.367 -1.090 -7.144 1.00 94.12 173 THR A O 1
ATOM 1337 N N . GLU A 1 174 ? -17.216 -0.972 -5.076 1.00 95.44 174 GLU A N 1
ATOM 1338 C CA . GLU A 1 174 ? -17.088 0.481 -4.932 1.00 95.44 174 GLU A CA 1
ATOM 1339 C C . GLU A 1 174 ? -15.643 0.878 -4.637 1.00 95.44 174 GLU A C 1
ATOM 1341 O O . GLU A 1 174 ? -15.127 1.810 -5.252 1.00 95.44 174 GLU A O 1
ATOM 1346 N N . ILE A 1 175 ? -14.956 0.106 -3.790 1.00 95.00 175 ILE A N 1
ATOM 1347 C CA . ILE A 1 175 ? -13.515 0.251 -3.550 1.00 95.00 175 ILE A CA 1
ATOM 1348 C C . ILE A 1 175 ? -12.740 0.103 -4.863 1.00 95.00 175 ILE A C 1
ATOM 1350 O O . ILE A 1 175 ? -11.889 0.930 -5.182 1.00 95.00 175 ILE A O 1
ATOM 1354 N N . THR A 1 176 ? -13.073 -0.906 -5.670 1.00 95.38 176 THR A N 1
ATOM 1355 C CA . THR A 1 176 ? -12.428 -1.124 -6.973 1.00 95.38 176 THR A CA 1
ATOM 1356 C C . THR A 1 176 ? -12.624 0.081 -7.896 1.00 95.38 176 THR A C 1
ATOM 1358 O O . THR A 1 176 ? -11.649 0.576 -8.459 1.00 95.38 176 THR A O 1
ATOM 1361 N N . LYS A 1 177 ? -13.847 0.625 -7.993 1.00 94.62 177 LYS A N 1
ATOM 1362 C CA . LYS A 1 177 ? -14.129 1.842 -8.781 1.00 94.62 177 LYS A CA 1
ATOM 1363 C C . LYS A 1 177 ? -13.358 3.060 -8.273 1.00 94.62 177 LYS A C 1
ATOM 1365 O O . LYS A 1 177 ? -12.873 3.856 -9.076 1.00 94.62 177 LYS A O 1
ATOM 1370 N N . PHE A 1 178 ? -13.236 3.211 -6.953 1.00 95.00 178 PHE A N 1
ATOM 1371 C CA . PHE A 1 178 ? -12.419 4.262 -6.352 1.00 95.00 178 PHE A CA 1
ATOM 1372 C C . PHE A 1 178 ? -10.957 4.141 -6.803 1.00 95.00 178 PHE A C 1
ATOM 1374 O O . PHE A 1 178 ? -10.395 5.123 -7.288 1.00 95.00 178 PHE A O 1
ATOM 1381 N N . ILE A 1 179 ? -10.367 2.944 -6.720 1.00 94.38 179 ILE A N 1
ATOM 1382 C CA . ILE A 1 179 ? -8.978 2.695 -7.134 1.00 94.38 179 ILE A CA 1
ATOM 1383 C C . ILE A 1 179 ? -8.802 2.968 -8.635 1.00 94.38 179 ILE A C 1
ATOM 1385 O O . ILE A 1 179 ? -7.869 3.669 -9.028 1.00 94.38 179 ILE A O 1
ATOM 1389 N N . GLU A 1 180 ? -9.716 2.481 -9.479 1.00 94.75 180 GLU A N 1
ATOM 1390 C CA . GLU A 1 180 ? -9.706 2.737 -10.927 1.00 94.75 180 GLU A CA 1
ATOM 1391 C C . GLU A 1 180 ? -9.746 4.240 -11.239 1.00 94.75 180 GLU A C 1
ATOM 1393 O O . GLU A 1 180 ? -8.971 4.729 -12.065 1.00 94.75 180 GLU A O 1
ATOM 1398 N N . SER A 1 181 ? -10.607 4.995 -10.551 1.00 92.88 181 SER A N 1
ATOM 1399 C CA . SER A 1 181 ? -10.707 6.448 -10.703 1.00 92.88 181 SER A CA 1
ATOM 1400 C C . SER A 1 181 ? -9.445 7.165 -10.212 1.00 92.88 181 SER A C 1
ATOM 1402 O O . SER A 1 181 ? -8.931 8.053 -10.897 1.00 92.88 181 SER A O 1
ATOM 1404 N N . ALA A 1 182 ? -8.911 6.778 -9.050 1.00 91.06 182 ALA A N 1
ATOM 1405 C CA . ALA A 1 182 ? -7.699 7.362 -8.475 1.00 91.06 182 ALA A CA 1
ATOM 1406 C C . ALA A 1 182 ? -6.488 7.161 -9.394 1.00 91.06 182 ALA A C 1
ATOM 1408 O O . ALA A 1 182 ? -5.712 8.092 -9.611 1.00 91.06 182 ALA A O 1
ATOM 1409 N N . ILE A 1 183 ? -6.363 5.970 -9.988 1.00 91.06 183 ILE A N 1
ATOM 1410 C CA . ILE A 1 183 ? -5.329 5.685 -10.978 1.00 91.06 183 ILE A CA 1
ATOM 1411 C C . ILE A 1 183 ? -5.571 6.541 -12.221 1.00 91.06 183 ILE A C 1
ATOM 1413 O O . ILE A 1 183 ? -4.701 7.327 -12.575 1.00 91.06 183 ILE A O 1
ATOM 1417 N N . ASN A 1 184 ? -6.734 6.465 -12.868 1.00 87.69 184 ASN A N 1
ATOM 1418 C CA . ASN A 1 184 ? -6.960 7.139 -14.154 1.00 87.69 184 ASN A CA 1
ATOM 1419 C C . ASN A 1 184 ? -6.862 8.678 -14.100 1.00 87.69 184 ASN A C 1
ATOM 1421 O O . ASN A 1 184 ? -6.488 9.290 -15.098 1.00 87.69 184 ASN A O 1
ATOM 1425 N N . SER A 1 185 ? -7.182 9.297 -12.962 1.00 81.56 185 SER A N 1
ATOM 1426 C CA . SER A 1 185 ? -7.233 10.761 -12.809 1.00 81.56 185 SER A CA 1
ATOM 1427 C C . SER A 1 185 ? -5.881 11.435 -12.561 1.00 81.56 185 SER A C 1
ATOM 1429 O O . SER A 1 185 ? -5.735 12.615 -12.881 1.00 81.56 185 SER A O 1
ATOM 1431 N N . LYS A 1 186 ? -4.882 10.729 -12.013 1.00 74.69 186 LYS A N 1
ATOM 1432 C CA . LYS A 1 186 ? -3.570 11.331 -11.730 1.00 74.69 186 LYS A CA 1
ATOM 1433 C C . LYS A 1 186 ? -2.612 11.205 -12.925 1.00 74.69 186 LYS A C 1
ATOM 1435 O O . LYS A 1 186 ? -2.362 10.085 -13.402 1.00 74.69 186 LYS A O 1
ATOM 1440 N N . PRO A 1 187 ? -2.016 12.319 -13.394 1.00 71.06 187 PRO A N 1
ATOM 1441 C CA . PRO A 1 187 ? -0.804 12.254 -14.191 1.00 71.06 187 PRO A CA 1
ATOM 1442 C C . PRO A 1 187 ? 0.332 11.836 -13.255 1.00 71.06 187 PRO A C 1
ATOM 1444 O O . PRO A 1 187 ? 0.717 12.572 -12.351 1.00 71.06 187 PRO A O 1
ATOM 1447 N N . LEU A 1 188 ? 0.821 10.614 -13.433 1.00 68.69 188 LEU A N 1
ATOM 1448 C CA . LEU A 1 188 ? 2.059 10.171 -12.810 1.00 68.69 188 LEU A CA 1
ATOM 1449 C C . LEU A 1 188 ? 3.150 10.437 -13.844 1.00 68.69 188 LEU A C 1
ATOM 1451 O O . LEU A 1 188 ? 3.149 9.835 -14.917 1.00 68.69 188 LEU A O 1
ATOM 1455 N N . THR A 1 189 ? 3.992 11.423 -13.564 1.00 62.59 189 THR A N 1
ATOM 1456 C CA . THR A 1 189 ? 5.161 11.775 -14.371 1.00 62.59 189 THR A CA 1
ATOM 1457 C C . THR A 1 189 ? 6.395 11.613 -13.495 1.00 62.59 189 THR A C 1
ATOM 1459 O O . THR A 1 189 ? 6.330 11.946 -12.309 1.00 62.59 189 THR A O 1
ATOM 1462 N N . ASN A 1 190 ? 7.470 11.074 -14.074 1.00 53.66 190 ASN A N 1
ATOM 1463 C CA . ASN A 1 190 ? 8.776 10.939 -13.423 1.00 53.66 190 ASN A CA 1
ATOM 1464 C C . ASN A 1 190 ? 9.340 12.292 -12.980 1.00 53.66 190 ASN A C 1
ATOM 1466 O O . ASN A 1 190 ? 9.067 13.296 -13.680 1.00 53.66 190 ASN A O 1
#

pLDDT: mean 87.85, std 10.43, range [53.66, 97.81]